Protein AF-A0A395XI18-F1 (afdb_monomer_lite)

pLDDT: mean 85.29, std 14.12, range [33.12, 97.62]

Organism: NCBI:txid39486

Sequence (253 aa):
MGRKKILDLQSHKFSLDISGENKRVLDSETNAFGLKYGPFINFMLSRFCRMSDDIKEVINIALINKCEELNKQLAVCGEGFEKQNIEQKKAECLDIFKIINNGKELDSNILSPIMRKIMIQDGYAILPKDWIILNEEDAIHCQYVGVVECRNFSKYGIPHFAFFLLEKYDAVYYDEICDLCCQKWEEFTEILKKQVDLIPDSERPGSYLNGEEYLQAPNIGIFPIKDSTEKESGQEFPYGAMVVRTNTDIEDN

Secondary structure (DSSP, 8-state):
--------TT---------HHHHHHHHHHHHHHT--HHHHHHHHIIIIIS--HHHHHHHHHHHHHHHHHHHHHHHHPPSSHHHHHHHHHHHHHHHHHHHHTTTPPPPHHHHSPPEEEEEETTEEEEEETTSEES-GGGGGG--EEEEEEEETHHHHTPPPEEEEESS---GGGHHHHHHHHHHH-TTHHHHHHH-----B-SSSTT-BTTHHHHHHS-EEEEEEPPBGGG--TT-PPGGG-EEEES-------

Radius of gyration: 27.24 Å; chains: 1; bounding box: 82×42×96 Å

Structure (mmCIF, N/CA/C/O backbone):
data_AF-A0A395XI18-F1
#
_entry.id   AF-A0A395XI18-F1
#
loop_
_atom_site.group_PDB
_atom_site.id
_atom_site.type_symbol
_atom_site.label_atom_id
_atom_site.label_alt_id
_atom_site.label_comp_id
_atom_site.label_asym_id
_atom_site.label_entity_id
_atom_site.label_seq_id
_atom_site.pdbx_PDB_ins_code
_atom_site.Cartn_x
_atom_site.Cartn_y
_atom_site.Cartn_z
_atom_site.occupancy
_atom_site.B_iso_or_equiv
_atom_site.auth_seq_id
_atom_site.auth_comp_id
_atom_site.auth_asym_id
_atom_site.auth_atom_id
_atom_site.pdbx_PDB_model_num
ATOM 1 N N . MET A 1 1 ? -20.173 21.566 56.304 1.00 35.38 1 MET A N 1
ATOM 2 C CA . MET A 1 1 ? -20.066 20.100 56.129 1.00 35.38 1 MET A CA 1
ATOM 3 C C . MET A 1 1 ? -20.614 19.734 54.761 1.00 35.38 1 MET A C 1
ATOM 5 O O . MET A 1 1 ? -21.816 19.833 54.549 1.00 35.38 1 MET A O 1
ATOM 9 N N . GLY A 1 2 ? -19.733 19.412 53.811 1.00 38.09 2 GLY A N 1
ATOM 10 C CA . GLY A 1 2 ? -20.139 19.024 52.461 1.00 38.09 2 GLY A CA 1
ATOM 11 C C . GLY A 1 2 ? -20.915 17.712 52.502 1.00 38.09 2 GLY A C 1
ATOM 12 O O . GLY A 1 2 ? -20.406 16.709 53.000 1.00 38.09 2 GLY A O 1
ATOM 13 N N . ARG A 1 3 ? -22.154 17.720 51.999 1.00 35.75 3 ARG A N 1
ATOM 14 C CA . ARG A 1 3 ? -22.898 16.488 51.725 1.00 35.75 3 ARG A CA 1
ATOM 15 C C . ARG A 1 3 ? -22.068 15.673 50.735 1.00 35.75 3 ARG A C 1
ATOM 17 O O . ARG A 1 3 ? -21.947 16.063 49.576 1.00 35.75 3 ARG A O 1
ATOM 24 N N . LYS A 1 4 ? -21.488 14.560 51.195 1.00 43.09 4 LYS A N 1
ATOM 25 C CA . LYS A 1 4 ? -20.939 13.527 50.314 1.00 43.09 4 LYS A CA 1
ATOM 26 C C . LYS A 1 4 ? -22.065 13.115 49.366 1.00 43.09 4 LYS A C 1
ATOM 28 O O . LYS A 1 4 ? -23.051 12.529 49.808 1.00 43.09 4 LYS A O 1
ATOM 33 N N . LYS A 1 5 ? -21.950 13.486 48.085 1.00 43.00 5 LYS A N 1
ATOM 34 C CA . LYS A 1 5 ? -22.800 12.935 47.029 1.00 43.00 5 LYS A CA 1
ATOM 35 C C . LYS A 1 5 ? -22.534 11.437 47.014 1.00 43.00 5 LYS A C 1
ATOM 37 O O . LYS A 1 5 ? -21.431 11.007 46.695 1.00 43.00 5 LYS A O 1
ATOM 42 N N . ILE A 1 6 ? -23.535 10.668 47.411 1.00 44.91 6 ILE A N 1
ATOM 43 C CA . ILE A 1 6 ? -23.581 9.243 47.126 1.00 44.91 6 ILE A CA 1
ATOM 44 C C . ILE A 1 6 ? -23.666 9.158 45.597 1.00 44.91 6 ILE A C 1
ATOM 46 O O . ILE A 1 6 ? -24.631 9.644 45.009 1.00 44.91 6 ILE A O 1
ATOM 50 N N . LEU A 1 7 ? -22.601 8.665 44.961 1.00 45.09 7 LEU A N 1
ATOM 51 C CA . LEU A 1 7 ? -22.613 8.289 43.550 1.00 45.09 7 LEU A CA 1
ATOM 52 C C . LEU A 1 7 ? -23.579 7.112 43.430 1.00 45.09 7 LEU A C 1
ATOM 54 O O . LEU A 1 7 ? -23.302 6.028 43.938 1.00 45.09 7 LEU A O 1
ATOM 58 N N . ASP A 1 8 ? -24.733 7.344 42.813 1.00 45.41 8 ASP A N 1
ATOM 59 C CA . ASP A 1 8 ? -25.543 6.255 42.289 1.00 45.41 8 ASP A CA 1
ATOM 60 C C . ASP A 1 8 ? -24.723 5.576 41.182 1.00 45.41 8 ASP A C 1
ATOM 62 O O . ASP A 1 8 ? -24.496 6.144 40.115 1.00 45.41 8 ASP A O 1
ATOM 66 N N . LEU A 1 9 ? -24.210 4.380 41.469 1.00 54.44 9 LEU A N 1
ATOM 67 C CA . LEU A 1 9 ? -23.341 3.624 40.564 1.00 54.44 9 LEU A CA 1
ATOM 68 C C . LEU A 1 9 ? -24.069 3.161 39.286 1.00 54.44 9 LEU A C 1
ATOM 70 O O . LEU A 1 9 ? -23.408 2.661 38.378 1.00 54.44 9 LEU A O 1
ATOM 74 N N . GLN A 1 10 ? -25.397 3.323 39.185 1.00 68.81 10 GLN A N 1
ATOM 75 C CA . GLN A 1 10 ? -26.187 2.849 38.041 1.00 68.81 10 GLN A CA 1
ATOM 76 C C . GLN A 1 10 ? -26.418 3.895 36.943 1.00 68.81 10 GLN A C 1
ATOM 78 O O . GLN A 1 10 ? -26.607 3.520 35.786 1.00 68.81 10 GLN A O 1
ATOM 83 N N . SER A 1 11 ? -26.387 5.198 37.245 1.00 70.19 11 SER A N 1
ATOM 84 C CA . SER A 1 11 ? -26.524 6.228 36.208 1.00 70.19 11 SER A CA 1
ATOM 85 C C . SER A 1 11 ? -25.884 7.555 36.609 1.00 70.19 11 SER A C 1
ATOM 87 O O . SER A 1 11 ? -26.125 8.091 37.688 1.00 70.19 11 SER A O 1
ATOM 89 N N . HIS A 1 12 ? -25.080 8.115 35.706 1.00 80.00 12 HIS A N 1
ATOM 90 C CA . HIS A 1 12 ? -24.407 9.394 35.910 1.00 80.00 12 HIS A CA 1
ATOM 91 C C . HIS A 1 12 ? -24.977 10.419 34.934 1.00 80.00 12 HIS A C 1
ATOM 93 O O . HIS A 1 12 ? -24.960 10.212 33.722 1.00 80.00 12 HIS A O 1
ATOM 99 N N . LYS A 1 13 ? -25.504 11.525 35.467 1.00 83.31 13 LYS A N 1
ATOM 100 C CA . LYS A 1 13 ? -26.009 12.645 34.668 1.00 83.31 13 LYS A CA 1
ATOM 101 C C . LYS A 1 13 ? -24.991 13.772 34.665 1.00 83.31 13 LYS A C 1
ATOM 103 O O . LYS A 1 13 ? -24.537 14.203 35.724 1.00 83.31 13 LYS A O 1
ATOM 108 N N . PHE A 1 14 ? -24.691 14.265 33.478 1.00 85.00 14 PHE A N 1
ATOM 109 C CA . PHE A 1 14 ? -23.842 15.422 33.251 1.00 85.00 14 PHE A CA 1
ATOM 110 C C . PHE A 1 14 ? -24.381 16.208 32.053 1.00 85.00 14 PHE A C 1
ATOM 112 O O . PHE A 1 14 ? -25.200 15.697 31.287 1.00 85.00 14 PHE A O 1
ATOM 119 N N . SER A 1 15 ? -23.952 17.461 31.928 1.00 89.00 15 SER A N 1
ATOM 120 C CA . SER A 1 15 ? -24.276 18.305 30.779 1.00 89.00 15 SER A CA 1
ATOM 121 C C . SER A 1 15 ? -23.210 18.124 29.706 1.00 89.00 15 SER A C 1
ATOM 123 O O . SER A 1 15 ? -22.023 18.123 30.022 1.00 89.00 15 SER A O 1
ATOM 125 N N . LEU A 1 16 ? -23.637 17.983 28.454 1.00 87.88 16 LEU A N 1
ATOM 126 C CA . LEU A 1 16 ? -22.762 17.893 27.291 1.00 87.88 16 LEU A CA 1
ATOM 127 C C . LEU A 1 16 ? -23.026 19.106 26.397 1.00 87.88 16 LEU A C 1
ATOM 129 O O . LEU A 1 16 ? -24.186 19.458 26.180 1.00 87.88 16 LEU A O 1
ATOM 133 N N . ASP A 1 17 ? -21.960 19.715 25.891 1.00 92.94 17 ASP A N 1
ATOM 134 C CA . ASP A 1 17 ? -22.054 20.682 24.803 1.00 92.94 17 ASP A CA 1
ATOM 135 C C . ASP A 1 17 ? -21.895 19.942 23.472 1.00 92.94 17 ASP A C 1
ATOM 137 O O . ASP A 1 17 ? -21.011 19.095 23.325 1.00 92.94 17 ASP A O 1
ATOM 141 N N . ILE A 1 18 ? -22.789 20.207 22.526 1.00 92.50 18 ILE A N 1
ATOM 142 C CA . ILE A 1 18 ? -22.809 19.538 21.227 1.00 92.50 18 ILE A CA 1
ATOM 143 C C . ILE A 1 18 ? -23.002 20.587 20.139 1.00 92.50 18 ILE A C 1
ATOM 145 O O . ILE A 1 18 ? -23.856 21.470 20.253 1.00 92.50 18 ILE A O 1
ATOM 149 N N . SER A 1 19 ? -22.220 20.484 19.065 1.00 95.62 19 SER A N 1
ATOM 150 C CA . SER A 1 19 ? -22.352 21.405 17.939 1.00 95.62 19 SER A CA 1
ATOM 151 C C . SER A 1 19 ? -23.743 21.298 17.305 1.00 95.62 19 SER A C 1
ATOM 153 O O . SER A 1 19 ? -24.405 20.258 17.364 1.00 95.62 19 SER A O 1
ATOM 155 N N 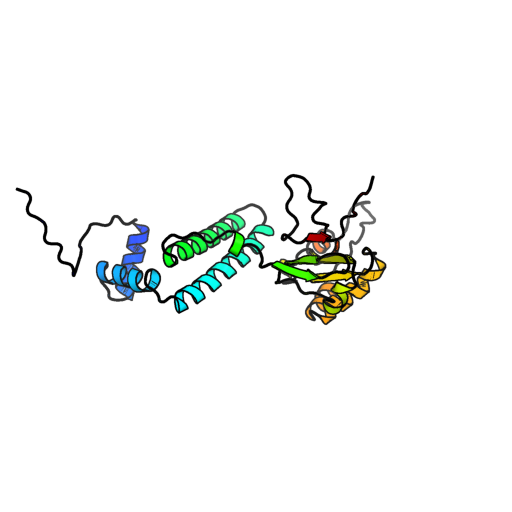. GLY A 1 20 ? -24.195 22.376 16.660 1.00 95.38 20 GLY A N 1
ATOM 156 C CA . GLY A 1 20 ? -25.503 22.397 16.000 1.00 95.38 20 GLY A CA 1
ATOM 157 C C . GLY A 1 20 ? -25.644 21.367 14.872 1.00 95.38 20 GLY A C 1
ATOM 158 O O . GLY A 1 20 ? -26.755 20.924 14.586 1.00 95.38 20 GLY A O 1
ATOM 159 N N . GLU A 1 21 ? -24.541 20.972 14.236 1.00 95.06 21 GLU A N 1
ATOM 160 C CA . GLU A 1 21 ? -24.510 19.914 13.219 1.00 95.06 21 GLU A CA 1
ATOM 161 C C . GLU A 1 21 ? -24.608 18.529 13.860 1.00 95.06 21 GLU A C 1
ATOM 163 O O . GLU A 1 21 ? -25.498 17.755 13.510 1.00 95.06 21 GLU A O 1
ATOM 168 N N . ASN A 1 22 ? -23.801 18.260 14.890 1.00 93.56 22 ASN A N 1
ATOM 169 C CA . ASN A 1 22 ? -23.848 16.990 15.615 1.00 93.56 22 ASN A CA 1
ATOM 170 C C . ASN A 1 22 ? -25.190 16.782 16.323 1.00 93.56 22 ASN A C 1
ATOM 172 O O . ASN A 1 22 ? -25.669 15.654 16.401 1.00 93.56 22 ASN A O 1
ATOM 176 N N . LYS A 1 23 ? -25.845 17.856 16.783 1.00 95.44 23 LYS A N 1
ATOM 177 C CA . LYS A 1 23 ? -27.214 17.780 17.307 1.00 95.44 23 LYS A CA 1
ATOM 178 C C . LYS A 1 23 ? -28.199 17.297 16.246 1.00 95.44 23 LYS A C 1
ATOM 180 O O . LYS A 1 23 ? -29.007 16.427 16.538 1.00 95.44 23 LYS A O 1
ATOM 185 N N . ARG A 1 24 ? -28.128 17.836 15.023 1.00 96.62 24 ARG A N 1
ATOM 186 C CA . ARG A 1 24 ? -29.019 17.429 13.924 1.00 96.62 24 ARG A CA 1
ATOM 187 C C . ARG A 1 24 ? -28.837 15.954 13.572 1.00 96.62 24 ARG A C 1
ATOM 189 O O . ARG A 1 24 ? -29.829 15.255 13.388 1.00 96.62 24 ARG A O 1
ATOM 196 N N . VAL A 1 25 ? -27.591 15.480 13.533 1.00 95.81 25 VAL A N 1
ATOM 197 C CA . VAL A 1 25 ? -27.289 14.054 13.338 1.00 95.81 25 VAL A CA 1
ATOM 198 C C . VAL A 1 25 ? -27.860 13.232 14.491 1.00 95.81 25 VAL A C 1
ATOM 200 O O . VAL A 1 25 ? -28.595 12.278 14.262 1.00 95.81 25 VAL A O 1
ATOM 203 N N . LEU A 1 26 ? -27.608 13.644 15.734 1.00 94.12 26 LEU A N 1
ATOM 204 C CA . LEU A 1 26 ? -28.107 12.952 16.917 1.00 94.12 26 LEU A CA 1
ATOM 205 C C . LEU A 1 26 ? -29.646 12.873 16.942 1.00 94.12 26 LEU A C 1
ATOM 207 O O . LEU A 1 26 ? -30.186 11.825 17.289 1.00 94.12 26 LEU A O 1
ATOM 211 N N . ASP A 1 27 ? -30.352 13.934 16.545 1.00 95.12 27 ASP A N 1
ATOM 212 C CA . ASP A 1 27 ? -31.816 13.961 16.412 1.00 95.12 27 ASP A CA 1
ATOM 213 C C . ASP A 1 27 ? -32.303 12.952 15.362 1.00 95.12 27 ASP A C 1
ATOM 215 O O . ASP A 1 27 ? -33.247 12.199 15.607 1.00 95.12 27 ASP A O 1
ATOM 219 N N . SER A 1 28 ? -31.649 12.904 14.201 1.00 97.00 28 SER A N 1
ATOM 220 C CA . SER A 1 28 ? -31.979 11.954 13.133 1.00 97.00 28 SER A CA 1
ATOM 221 C C . SER A 1 28 ? -31.793 10.506 13.591 1.00 97.00 28 SER A C 1
ATOM 223 O O . SER A 1 28 ? -32.713 9.692 13.490 1.00 97.00 28 SER A O 1
ATOM 225 N N . GLU A 1 29 ? -30.630 10.198 14.163 1.00 95.75 29 GLU A N 1
ATOM 226 C CA . GLU A 1 29 ? -30.283 8.847 14.604 1.00 95.75 29 GLU A CA 1
ATOM 227 C C . GLU A 1 29 ? -31.154 8.379 15.775 1.00 95.75 29 GLU A C 1
ATOM 229 O O . GLU A 1 29 ? -31.659 7.258 15.785 1.00 95.75 29 GLU A O 1
ATOM 234 N N . THR A 1 30 ? -31.414 9.246 16.756 1.00 94.94 30 THR A N 1
ATOM 235 C CA . THR A 1 30 ? -32.296 8.891 17.878 1.00 94.94 30 THR A CA 1
ATOM 236 C C . THR A 1 30 ? -33.713 8.559 17.433 1.00 94.94 30 THR A C 1
ATOM 238 O O . THR A 1 30 ? -34.297 7.595 17.937 1.00 94.94 30 THR A O 1
ATOM 241 N N . ASN A 1 31 ? -34.243 9.293 16.453 1.00 94.75 31 ASN A N 1
ATOM 242 C CA . ASN A 1 31 ? -35.535 8.986 15.850 1.00 94.75 31 ASN A CA 1
ATOM 243 C C . ASN A 1 31 ? -35.506 7.653 15.090 1.00 94.75 31 ASN A C 1
ATOM 245 O O . ASN A 1 31 ? -36.409 6.839 15.276 1.00 94.75 31 ASN A O 1
ATOM 249 N N . ALA A 1 32 ? -34.465 7.402 14.289 1.00 95.31 32 ALA A N 1
ATOM 250 C CA . ALA A 1 32 ? -34.323 6.166 13.518 1.00 95.31 32 ALA A CA 1
ATOM 251 C C . ALA A 1 32 ? -34.217 4.918 14.413 1.00 95.31 32 ALA A C 1
ATOM 253 O O . ALA A 1 32 ? -34.849 3.898 14.144 1.00 95.31 32 ALA A O 1
ATOM 254 N N . PHE A 1 33 ? -33.466 5.010 15.512 1.00 92.25 33 PHE A N 1
ATOM 255 C CA . PHE A 1 33 ? -33.283 3.915 16.468 1.00 92.25 33 PHE A CA 1
ATOM 256 C C . PHE A 1 33 ? -34.388 3.836 17.535 1.00 92.25 33 PHE A C 1
ATOM 258 O O . PHE A 1 33 ? -34.400 2.898 18.334 1.00 92.25 33 PHE A O 1
ATOM 265 N N . GLY A 1 34 ? -35.306 4.809 17.592 1.00 94.25 34 GLY A N 1
ATOM 266 C CA . GLY A 1 34 ? -36.350 4.882 18.622 1.00 94.25 34 GLY A CA 1
ATOM 267 C C . GLY A 1 34 ? -35.799 5.061 20.044 1.00 94.25 34 GLY A C 1
ATOM 268 O O . GLY A 1 34 ? -36.431 4.654 21.021 1.00 94.25 34 GLY A O 1
ATOM 269 N N . LEU A 1 35 ? -34.606 5.643 20.179 1.00 92.62 35 LEU A N 1
ATOM 270 C CA . LEU A 1 35 ? -33.900 5.817 21.448 1.00 92.62 35 LEU A CA 1
ATOM 271 C C . LEU A 1 35 ? -33.845 7.292 21.834 1.00 92.62 35 LEU A C 1
ATOM 273 O O . LEU A 1 35 ? -33.700 8.160 20.993 1.00 92.62 35 LEU A O 1
ATOM 277 N N . LYS A 1 36 ? -33.885 7.603 23.133 1.00 92.38 36 LYS A N 1
ATOM 278 C CA . LYS A 1 36 ? -33.554 8.960 23.609 1.00 92.38 36 LYS A CA 1
ATOM 279 C C . LYS A 1 36 ? -32.039 9.197 23.518 1.00 92.38 36 LYS A C 1
ATOM 281 O O . LYS A 1 36 ? -31.272 8.235 23.519 1.00 92.38 36 LYS A O 1
ATOM 286 N N . TYR A 1 37 ? -31.600 10.459 23.566 1.00 91.75 37 TYR A N 1
ATOM 287 C CA . TYR A 1 37 ? -30.179 10.836 23.452 1.00 91.75 37 TYR A CA 1
ATOM 288 C C . TYR A 1 37 ? -29.238 10.041 24.363 1.00 91.75 37 TYR A C 1
ATOM 290 O O . TYR A 1 37 ? -28.294 9.430 23.883 1.00 91.75 37 TYR A O 1
ATOM 298 N N . GLY A 1 38 ? -29.504 10.011 25.675 1.00 90.06 38 GLY A N 1
ATOM 299 C CA . GLY A 1 38 ? -28.654 9.295 26.634 1.00 90.06 38 GLY A CA 1
ATOM 300 C C . GLY A 1 38 ? -28.513 7.800 26.310 1.00 90.06 38 GLY A C 1
ATOM 301 O O . GLY A 1 38 ? -27.389 7.322 26.168 1.00 90.06 38 GLY A O 1
ATOM 302 N N . PRO A 1 39 ? -29.625 7.054 26.156 1.00 91.25 39 PRO A N 1
ATOM 303 C CA . PRO A 1 39 ? -29.592 5.666 25.698 1.00 91.25 39 PRO A CA 1
ATOM 304 C C . PRO A 1 39 ? -28.840 5.451 24.380 1.00 91.25 39 PRO A C 1
ATOM 306 O O . PRO A 1 39 ? -28.061 4.508 24.293 1.00 91.25 39 PRO A O 1
ATOM 309 N N . PHE A 1 40 ? -29.026 6.322 23.386 1.00 93.88 40 PHE A N 1
ATOM 310 C CA . PHE A 1 40 ? -28.331 6.208 22.102 1.00 93.88 40 PHE A CA 1
ATOM 311 C C . PHE A 1 40 ? -26.818 6.446 22.231 1.00 93.88 40 PHE A C 1
ATOM 313 O O . PHE A 1 40 ? -26.025 5.662 21.718 1.00 93.88 40 PHE A O 1
ATOM 320 N N . ILE A 1 41 ? -26.398 7.457 22.998 1.00 92.44 41 ILE A N 1
ATOM 321 C CA . ILE A 1 41 ? -24.976 7.706 23.288 1.00 92.44 41 ILE A CA 1
ATOM 322 C C . ILE A 1 41 ? -24.357 6.498 24.004 1.00 92.44 41 ILE A C 1
ATOM 324 O O . ILE A 1 41 ? -23.292 6.023 23.616 1.00 92.44 41 ILE A O 1
ATOM 328 N N . ASN A 1 42 ? -25.040 5.945 25.012 1.00 90.88 42 ASN A N 1
ATOM 329 C CA . ASN A 1 42 ? -24.577 4.737 25.700 1.00 90.88 42 ASN A CA 1
ATOM 330 C C . ASN A 1 42 ? -24.496 3.529 24.756 1.00 90.88 42 ASN A C 1
ATOM 332 O O . ASN A 1 42 ? -23.554 2.741 24.852 1.00 90.88 42 ASN A O 1
ATOM 336 N N . PHE A 1 43 ? -25.455 3.390 23.836 1.00 91.94 43 PHE A N 1
ATOM 337 C CA . PHE A 1 43 ? -25.432 2.357 22.806 1.00 91.94 43 PHE A CA 1
ATOM 338 C C . PHE A 1 43 ? -24.184 2.493 21.925 1.00 91.94 43 PHE A C 1
ATOM 340 O O . PHE A 1 43 ? -23.417 1.533 21.835 1.00 91.94 43 PHE A O 1
ATOM 347 N N . MET A 1 44 ? -23.908 3.683 21.384 1.00 92.75 44 MET A N 1
ATOM 348 C CA . MET A 1 44 ? -22.709 3.955 20.580 1.00 92.75 44 MET A CA 1
ATOM 349 C C . MET A 1 44 ? -21.418 3.619 21.335 1.00 92.75 44 MET A C 1
ATOM 351 O O . MET A 1 44 ? -20.586 2.866 20.830 1.00 92.75 44 MET A O 1
ATOM 355 N N . LEU A 1 45 ? -21.281 4.084 22.581 1.00 91.00 45 LEU A N 1
ATOM 356 C CA . LEU A 1 45 ? -20.115 3.784 23.422 1.00 91.00 45 LEU A CA 1
ATOM 357 C C . LEU A 1 45 ? -19.951 2.276 23.661 1.00 91.00 45 LEU A C 1
ATOM 359 O O . LEU A 1 45 ? -18.837 1.755 23.635 1.00 91.00 45 LEU A O 1
ATOM 363 N N . SER A 1 46 ? -21.054 1.552 23.868 1.00 88.88 46 SER A N 1
ATOM 364 C CA . SER A 1 46 ? -21.015 0.101 24.081 1.00 88.88 46 SER A CA 1
ATOM 365 C C . SER A 1 46 ? -20.635 -0.689 22.826 1.00 88.88 46 SER A C 1
ATOM 367 O O . SER A 1 46 ? -20.046 -1.759 22.947 1.00 88.88 46 SER A O 1
ATOM 369 N N . ARG A 1 47 ? -20.958 -0.175 21.632 1.00 90.94 47 ARG A N 1
ATOM 370 C CA . ARG A 1 47 ? -20.703 -0.857 20.357 1.00 90.94 47 ARG A CA 1
ATOM 371 C C . ARG A 1 47 ? -19.365 -0.501 19.736 1.00 90.94 47 ARG A C 1
ATOM 373 O O . ARG A 1 47 ? -18.748 -1.391 19.177 1.00 90.94 47 ARG A O 1
ATOM 380 N N . PHE A 1 48 ? -18.905 0.741 19.861 1.00 89.12 48 PHE A N 1
ATOM 381 C CA . PHE A 1 48 ? -17.651 1.184 19.247 1.00 89.12 48 PHE A CA 1
ATOM 382 C C . PHE A 1 48 ? -16.485 1.221 20.237 1.00 89.12 48 PHE A C 1
ATOM 384 O O . PHE A 1 48 ? -15.413 0.710 19.944 1.00 89.12 48 PHE A O 1
ATOM 391 N N . CYS A 1 49 ? -16.680 1.747 21.447 1.00 87.88 49 CYS A N 1
ATOM 392 C CA . CYS A 1 49 ? -15.582 1.850 22.417 1.00 87.88 49 CYS A CA 1
ATOM 393 C C . CYS A 1 49 ? -15.385 0.567 23.241 1.00 87.88 49 CYS A C 1
ATOM 395 O O . CYS A 1 49 ? -14.337 0.376 23.851 1.00 87.88 49 CYS A O 1
ATOM 397 N N . ARG A 1 50 ? -16.396 -0.311 23.298 1.00 86.94 50 ARG A N 1
ATOM 398 C CA . ARG A 1 50 ? -16.374 -1.570 24.071 1.00 86.94 50 ARG A CA 1
ATOM 399 C C . ARG A 1 50 ? -16.634 -2.813 23.213 1.00 86.94 50 ARG A C 1
ATOM 401 O O . ARG A 1 50 ? -17.114 -3.819 23.733 1.00 86.94 50 ARG A O 1
ATOM 408 N N . MET A 1 51 ? -16.341 -2.739 21.914 1.00 91.25 51 MET A N 1
ATOM 409 C CA . MET A 1 51 ? -16.399 -3.907 21.029 1.00 91.25 51 MET A CA 1
ATOM 410 C C . MET A 1 51 ? -15.437 -5.014 21.478 1.00 91.25 51 MET A C 1
ATOM 412 O O . MET A 1 51 ? -14.436 -4.740 22.145 1.00 91.25 51 MET A O 1
ATOM 416 N N . SER A 1 52 ? -15.740 -6.258 21.094 1.00 90.62 52 SER A N 1
ATOM 417 C CA . SER A 1 52 ? -14.825 -7.384 21.285 1.00 90.62 52 SER A CA 1
ATOM 418 C C . SER A 1 52 ? -13.569 -7.218 20.433 1.00 90.62 52 SER A C 1
ATOM 420 O O . SER A 1 52 ? -13.603 -6.577 19.380 1.00 90.62 52 SER A O 1
ATOM 422 N N . ASP A 1 53 ? -12.467 -7.817 20.881 1.00 85.62 53 ASP A N 1
ATOM 423 C CA . ASP A 1 53 ? -11.184 -7.699 20.188 1.00 85.62 53 ASP A CA 1
ATOM 424 C C . ASP A 1 53 ? -11.220 -8.323 18.785 1.00 85.62 53 ASP A C 1
ATOM 426 O O . ASP A 1 53 ? -10.670 -7.732 17.865 1.00 85.62 53 ASP A O 1
ATOM 430 N N . ASP A 1 54 ? -11.976 -9.406 18.572 1.00 80.88 54 ASP A N 1
ATOM 431 C CA . ASP A 1 54 ? -12.135 -10.012 17.239 1.00 80.88 54 ASP A CA 1
ATOM 432 C C . ASP A 1 54 ? -12.771 -9.047 16.223 1.00 80.88 54 ASP A C 1
ATOM 434 O O . ASP A 1 54 ? -12.329 -8.942 15.082 1.00 80.88 54 ASP A O 1
ATOM 438 N N . ILE A 1 55 ? -13.810 -8.308 16.633 1.00 86.44 55 ILE A N 1
ATOM 439 C CA . ILE A 1 55 ? -14.469 -7.320 15.762 1.00 86.44 55 ILE A CA 1
ATOM 440 C C . ILE A 1 55 ? -13.553 -6.113 15.557 1.00 86.44 55 ILE A C 1
ATOM 442 O O . ILE A 1 55 ? -13.467 -5.581 14.449 1.00 86.44 55 ILE A O 1
ATOM 446 N N . LYS A 1 56 ? -12.855 -5.692 16.618 1.00 89.50 56 LYS A N 1
ATOM 447 C CA . LYS A 1 56 ? -11.884 -4.598 16.561 1.00 89.50 56 LYS A CA 1
ATOM 448 C C . LYS A 1 56 ? -10.777 -4.893 15.560 1.00 89.50 56 LYS A C 1
ATOM 450 O O . LYS A 1 56 ? -10.445 -4.015 14.775 1.00 89.50 56 LYS A O 1
ATOM 455 N N . GLU A 1 57 ? -10.266 -6.119 15.545 1.00 81.44 57 GLU A N 1
ATOM 456 C CA . GLU A 1 57 ? -9.219 -6.544 14.619 1.00 81.44 57 GLU A CA 1
ATOM 457 C C . GLU A 1 57 ? -9.687 -6.478 13.161 1.00 81.44 57 GLU A C 1
ATOM 459 O O . GLU A 1 57 ? -9.004 -5.904 12.317 1.00 81.44 57 GLU A O 1
ATOM 464 N N . VAL A 1 58 ? -10.901 -6.959 12.868 1.00 86.19 58 VAL A N 1
ATOM 465 C CA . VAL A 1 58 ? -11.489 -6.864 11.519 1.00 86.19 58 VAL A CA 1
ATOM 466 C C . VAL A 1 58 ? -11.592 -5.408 11.055 1.00 86.19 58 VAL A C 1
ATOM 468 O O . VAL A 1 58 ? -11.239 -5.090 9.917 1.00 86.19 58 VAL A O 1
ATOM 471 N N . ILE A 1 59 ? -12.054 -4.512 11.931 1.00 90.88 59 ILE A N 1
ATOM 472 C CA . ILE A 1 59 ? -12.172 -3.085 11.609 1.00 90.88 59 ILE A CA 1
ATOM 473 C C . ILE A 1 59 ? -10.784 -2.449 11.460 1.00 90.88 59 ILE A C 1
ATOM 475 O O . ILE A 1 59 ? -10.577 -1.679 10.526 1.00 90.88 59 ILE A O 1
ATOM 479 N N . ASN A 1 60 ? -9.824 -2.790 12.324 1.00 88.31 60 ASN A N 1
ATOM 480 C CA . ASN A 1 60 ? -8.446 -2.305 12.238 1.00 88.31 60 ASN A CA 1
ATOM 481 C C . ASN A 1 60 ? -7.813 -2.665 10.892 1.00 88.31 60 ASN A C 1
ATOM 483 O O . ASN A 1 60 ? -7.291 -1.776 10.226 1.00 88.31 60 ASN A O 1
ATOM 487 N N . ILE A 1 61 ? -7.920 -3.924 10.457 1.00 81.94 61 ILE A N 1
ATOM 488 C CA . ILE A 1 61 ? -7.412 -4.373 9.152 1.00 81.94 61 ILE A CA 1
ATOM 489 C C . ILE A 1 61 ? -8.048 -3.560 8.019 1.00 81.94 61 ILE A C 1
ATOM 491 O O . ILE A 1 61 ? -7.346 -3.067 7.139 1.00 81.94 61 ILE A O 1
ATOM 495 N N . ALA A 1 62 ? -9.370 -3.366 8.052 1.00 87.06 62 ALA A N 1
ATOM 496 C CA . ALA A 1 62 ? -10.066 -2.585 7.031 1.00 87.06 62 ALA A CA 1
ATOM 497 C C . ALA A 1 62 ? -9.607 -1.115 6.997 1.00 87.06 62 ALA A C 1
ATOM 499 O O . ALA A 1 62 ? -9.396 -0.563 5.917 1.00 87.06 62 ALA A O 1
ATOM 500 N N . LEU A 1 63 ? -9.425 -0.487 8.164 1.00 92.38 63 LEU A N 1
ATOM 501 C CA . LEU A 1 63 ? -8.946 0.894 8.278 1.00 92.38 63 LEU A CA 1
ATOM 502 C C . LEU A 1 63 ? -7.495 1.039 7.811 1.00 92.38 63 LEU A C 1
ATOM 504 O O . LEU A 1 63 ? -7.188 1.990 7.096 1.00 92.38 63 LEU A O 1
ATOM 508 N N . ILE A 1 64 ? -6.618 0.097 8.173 1.00 86.31 64 ILE A N 1
ATOM 509 C CA . ILE A 1 64 ? -5.213 0.077 7.741 1.00 86.31 64 ILE A CA 1
ATOM 510 C C . ILE A 1 64 ? -5.143 -0.034 6.218 1.00 86.31 64 ILE A C 1
ATOM 512 O O . ILE A 1 64 ? -4.575 0.849 5.577 1.00 86.31 64 ILE A O 1
ATOM 516 N N . ASN A 1 65 ? -5.818 -1.027 5.632 1.00 82.12 65 ASN A N 1
ATOM 517 C CA . ASN A 1 65 ? -5.860 -1.212 4.180 1.00 82.12 65 ASN A CA 1
ATOM 518 C C . ASN A 1 65 ? -6.414 0.030 3.467 1.00 82.12 65 ASN A C 1
ATOM 520 O O . ASN A 1 65 ? -5.911 0.430 2.416 1.00 82.12 65 ASN A O 1
ATOM 524 N N . LYS A 1 66 ? -7.437 0.682 4.042 1.00 91.31 66 LYS A N 1
ATOM 525 C CA . LYS A 1 66 ? -7.989 1.906 3.456 1.00 91.31 66 LYS A CA 1
ATOM 526 C C . LYS A 1 66 ? -6.999 3.067 3.517 1.00 91.31 66 LYS A C 1
ATOM 528 O O . LYS A 1 66 ? -6.876 3.812 2.548 1.00 91.31 66 LYS A O 1
ATOM 533 N N . CYS A 1 67 ? -6.280 3.221 4.625 1.00 89.56 67 CYS A N 1
ATOM 534 C CA . CYS A 1 67 ? -5.219 4.216 4.751 1.00 89.56 67 CYS A CA 1
ATOM 535 C C . CYS A 1 67 ? -4.070 3.963 3.763 1.00 89.56 67 CYS A C 1
ATOM 537 O O . CYS A 1 67 ? -3.565 4.922 3.181 1.00 89.56 67 CYS A O 1
ATOM 539 N N . GLU A 1 68 ? -3.681 2.706 3.531 1.00 83.19 68 GLU A N 1
ATOM 540 C CA . GLU A 1 68 ? -2.688 2.340 2.511 1.00 83.19 68 GLU A CA 1
ATOM 541 C C . GLU A 1 68 ? -3.160 2.700 1.096 1.00 83.19 68 GLU A C 1
ATOM 543 O O . GLU A 1 68 ? -2.418 3.318 0.332 1.00 83.19 68 GLU A O 1
ATOM 548 N N . GLU A 1 69 ? -4.411 2.387 0.752 1.00 83.75 69 GLU A N 1
ATOM 549 C CA . GLU A 1 69 ? -5.019 2.764 -0.531 1.00 83.75 69 GLU A CA 1
ATOM 550 C C . GLU A 1 69 ? -5.007 4.289 -0.730 1.00 83.75 69 GLU A C 1
ATOM 552 O O . GLU A 1 69 ? -4.610 4.786 -1.786 1.00 83.75 69 GLU A O 1
ATOM 557 N N . LEU A 1 70 ? -5.394 5.047 0.300 1.00 86.88 70 LEU A N 1
ATOM 558 C CA . LEU A 1 70 ? -5.387 6.511 0.265 1.00 86.88 70 LEU A CA 1
ATOM 559 C C . LEU A 1 70 ? -3.959 7.071 0.169 1.00 86.88 70 LEU A C 1
ATOM 561 O O . LEU A 1 70 ? -3.749 8.056 -0.533 1.00 86.88 70 LEU A O 1
ATOM 565 N N . ASN A 1 71 ? -2.962 6.437 0.797 1.00 83.44 71 ASN A N 1
ATOM 566 C CA . ASN A 1 71 ? -1.551 6.806 0.628 1.00 83.44 71 ASN A CA 1
ATOM 567 C C . ASN A 1 71 ? -1.086 6.613 -0.818 1.00 83.44 71 ASN A C 1
ATOM 569 O O . ASN A 1 71 ? -0.453 7.510 -1.375 1.00 83.44 71 ASN A O 1
ATOM 573 N N . LYS A 1 72 ? -1.441 5.481 -1.441 1.00 80.12 72 LYS A N 1
ATOM 574 C CA . LYS A 1 72 ? -1.148 5.219 -2.858 1.00 80.12 72 LYS A CA 1
ATOM 575 C C . LYS A 1 72 ? -1.787 6.284 -3.755 1.00 80.12 72 LYS A C 1
ATOM 577 O O . LYS A 1 72 ? -1.131 6.780 -4.665 1.00 80.12 72 LYS A O 1
ATOM 582 N N . GLN A 1 73 ? -3.023 6.700 -3.461 1.00 78.00 73 GLN A N 1
ATOM 583 C CA . GLN A 1 73 ? -3.694 7.793 -4.181 1.00 78.00 73 GLN A CA 1
ATOM 584 C C . GLN A 1 73 ? -3.009 9.149 -3.962 1.00 78.00 73 GLN A C 1
ATOM 586 O O . GLN A 1 73 ? -2.803 9.880 -4.925 1.00 78.00 73 GLN A O 1
ATOM 591 N N . LEU A 1 74 ? -2.603 9.479 -2.731 1.00 79.12 74 LEU A N 1
ATOM 592 C CA . LEU A 1 74 ? -1.891 10.730 -2.428 1.00 79.12 74 LEU A CA 1
ATOM 593 C C . LEU A 1 74 ? -0.530 10.820 -3.118 1.00 79.12 74 LEU A C 1
ATOM 595 O O . LEU A 1 74 ? -0.132 11.915 -3.500 1.00 79.12 74 LEU A O 1
ATOM 599 N N . ALA A 1 75 ? 0.166 9.695 -3.288 1.00 74.75 75 ALA A N 1
ATOM 600 C CA . ALA A 1 75 ? 1.460 9.656 -3.965 1.00 74.75 75 ALA A CA 1
ATOM 601 C C . ALA A 1 75 ? 1.364 10.018 -5.457 1.00 74.75 75 ALA A C 1
ATOM 603 O O . ALA A 1 75 ? 2.321 10.542 -6.021 1.00 74.75 75 ALA A O 1
ATOM 604 N N . VAL A 1 76 ? 0.215 9.752 -6.090 1.00 72.94 76 VAL A N 1
ATOM 605 C CA . VAL A 1 76 ? -0.013 10.004 -7.525 1.00 72.94 76 VAL A CA 1
ATOM 606 C C . VAL A 1 76 ? -0.906 11.216 -7.801 1.00 72.94 76 VAL A C 1
ATOM 608 O O . VAL A 1 76 ? -0.988 11.671 -8.940 1.00 72.94 76 VAL A O 1
ATOM 611 N N . CYS A 1 77 ? -1.590 11.741 -6.784 1.00 64.31 77 CYS A N 1
ATOM 612 C CA . CYS A 1 77 ? -2.476 12.890 -6.914 1.00 64.31 77 CYS A CA 1
ATOM 613 C C . CYS A 1 77 ? -1.666 14.190 -7.026 1.00 64.31 77 CYS A C 1
ATOM 615 O O . CYS A 1 77 ? -0.813 14.481 -6.186 1.00 64.31 77 CYS A O 1
ATOM 617 N N . GLY A 1 78 ? -1.977 15.009 -8.035 1.00 59.44 78 GLY A N 1
ATOM 618 C CA . GLY A 1 78 ? -1.472 16.380 -8.130 1.00 59.44 78 GLY A CA 1
ATOM 619 C C . GLY A 1 78 ? -1.997 17.277 -7.000 1.00 59.44 78 GLY A C 1
ATOM 620 O O . GLY A 1 78 ? -2.875 16.893 -6.223 1.00 59.44 78 GLY A O 1
ATOM 621 N N . GLU A 1 79 ? -1.469 18.496 -6.889 1.00 60.91 79 GLU A N 1
ATOM 622 C CA . GLU A 1 79 ? -1.973 19.470 -5.913 1.00 60.91 79 GLU A CA 1
ATOM 623 C C . GLU A 1 79 ? -3.402 19.931 -6.250 1.00 60.91 79 GLU A C 1
ATOM 625 O O . GLU A 1 79 ? -3.756 20.090 -7.417 1.00 60.91 79 GLU A O 1
ATOM 630 N N . GLY A 1 80 ? -4.231 20.176 -5.226 1.00 70.44 80 GLY A N 1
ATOM 631 C CA . GLY A 1 80 ? -5.576 20.738 -5.397 1.00 70.44 80 GLY A CA 1
ATOM 632 C C . GLY A 1 80 ? -6.649 20.120 -4.497 1.00 70.44 80 GLY A C 1
ATOM 633 O O . GLY A 1 80 ? -6.357 19.457 -3.501 1.00 70.44 80 GLY A O 1
ATOM 634 N N . PHE A 1 81 ? -7.917 20.349 -4.857 1.00 65.00 81 PHE A N 1
ATOM 635 C CA . PHE A 1 81 ? -9.098 19.904 -4.100 1.00 65.00 81 PHE A CA 1
ATOM 636 C C . PHE A 1 81 ? -9.197 18.378 -3.946 1.00 65.00 81 PHE A C 1
ATOM 638 O O . PHE A 1 81 ? -9.696 17.891 -2.933 1.00 65.00 81 PHE A O 1
ATOM 645 N N . GLU A 1 82 ? -8.709 17.612 -4.923 1.00 69.88 82 GLU A N 1
ATOM 646 C CA . GLU A 1 82 ? -8.711 16.146 -4.859 1.00 69.88 82 GLU A CA 1
ATOM 647 C C . GLU A 1 82 ? -7.793 15.634 -3.749 1.00 69.88 82 GLU A C 1
ATOM 649 O O . GLU A 1 82 ? -8.214 14.808 -2.938 1.00 69.88 82 GLU A O 1
ATOM 654 N N . LYS A 1 83 ? -6.589 16.207 -3.633 1.00 73.50 83 LYS A N 1
ATOM 655 C CA . LYS A 1 83 ? -5.651 15.903 -2.550 1.00 73.50 83 LYS A CA 1
ATOM 656 C C . LYS A 1 83 ? -6.267 16.190 -1.182 1.00 73.50 83 LYS A C 1
ATOM 658 O O . LYS A 1 83 ? -6.231 15.323 -0.316 1.00 73.50 83 LYS A O 1
ATOM 663 N N . GLN A 1 84 ? -6.912 17.348 -1.015 1.00 75.50 84 GLN A N 1
ATOM 664 C CA . GLN A 1 84 ? -7.589 17.709 0.240 1.00 75.50 84 GLN A CA 1
ATOM 665 C C . GLN A 1 84 ? -8.693 16.714 0.618 1.00 75.50 84 GLN A C 1
ATOM 667 O O . GLN A 1 84 ? -8.816 16.335 1.779 1.00 75.50 84 GLN A O 1
ATOM 672 N N . ASN A 1 85 ? -9.477 16.247 -0.357 1.00 79.25 85 ASN A N 1
ATOM 673 C CA . ASN A 1 85 ? -10.519 15.249 -0.119 1.00 79.25 85 ASN A CA 1
ATOM 674 C C . ASN A 1 85 ? -9.931 13.889 0.302 1.00 79.25 85 ASN A C 1
ATOM 676 O O . ASN A 1 85 ? -10.464 13.223 1.190 1.00 79.25 85 ASN A O 1
ATOM 680 N N . ILE A 1 86 ? -8.825 13.465 -0.317 1.00 80.12 86 ILE A N 1
ATOM 681 C CA . ILE A 1 86 ? -8.140 12.212 0.038 1.00 80.12 86 ILE A CA 1
ATOM 682 C C . ILE A 1 86 ? -7.510 12.325 1.436 1.00 80.12 86 ILE A C 1
ATOM 684 O O . ILE A 1 86 ? -7.656 11.411 2.249 1.00 80.12 86 ILE A O 1
ATOM 688 N N . GLU A 1 87 ? -6.881 13.460 1.753 1.00 85.69 87 GLU A N 1
ATOM 689 C CA . GLU A 1 87 ? -6.343 13.759 3.087 1.00 85.69 87 GLU A CA 1
ATOM 690 C C . GLU A 1 87 ? -7.443 13.766 4.154 1.00 85.69 87 GLU A C 1
ATOM 692 O O . GLU A 1 87 ? -7.259 13.171 5.216 1.00 85.69 87 GLU A O 1
ATOM 697 N N . GLN A 1 88 ? -8.607 14.354 3.861 1.00 90.00 88 GLN A N 1
ATOM 698 C CA . GLN A 1 88 ? -9.752 14.357 4.770 1.00 90.00 88 GLN A CA 1
ATOM 699 C C . GLN A 1 88 ? -10.257 12.935 5.047 1.00 90.00 88 GLN A C 1
ATOM 701 O O . GLN A 1 88 ? -10.400 12.550 6.206 1.00 90.00 88 GLN A O 1
ATOM 706 N N . LYS A 1 89 ? -10.454 12.116 4.008 1.00 91.69 89 LYS A N 1
ATOM 707 C CA . LYS A 1 89 ? -10.862 10.708 4.173 1.00 91.69 89 LYS A CA 1
ATOM 708 C C . LYS A 1 89 ? -9.843 9.902 4.975 1.00 91.69 89 LYS A C 1
ATOM 710 O O . LYS A 1 89 ? -10.214 9.034 5.765 1.00 91.69 89 LYS A O 1
ATOM 715 N N . LYS A 1 90 ? -8.551 10.181 4.781 1.00 91.25 90 LYS A N 1
ATOM 716 C CA . LYS A 1 90 ? -7.479 9.549 5.554 1.00 91.25 90 LYS A CA 1
ATOM 717 C C . LYS A 1 90 ? -7.545 9.974 7.020 1.00 91.25 90 LYS A C 1
ATOM 719 O O . LYS A 1 90 ? -7.451 9.114 7.891 1.00 91.25 90 LYS A O 1
ATOM 724 N N . ALA A 1 91 ? -7.752 11.262 7.296 1.00 92.81 91 ALA A N 1
ATOM 725 C CA . ALA A 1 91 ? -7.935 11.767 8.655 1.00 92.81 91 ALA A CA 1
ATOM 726 C C . ALA A 1 91 ? -9.134 11.099 9.348 1.00 92.81 91 ALA A C 1
ATOM 728 O O . ALA A 1 91 ? -8.991 10.619 10.468 1.00 92.81 91 ALA A O 1
ATOM 729 N N . GLU A 1 92 ? -10.263 10.946 8.650 1.00 94.44 92 GLU A N 1
ATOM 730 C CA . GLU A 1 92 ? -11.439 10.231 9.167 1.00 94.44 92 GLU A CA 1
ATOM 731 C C . GLU A 1 92 ? -11.119 8.770 9.534 1.00 94.44 92 GLU A C 1
ATOM 733 O O . GLU A 1 92 ? -11.507 8.298 10.604 1.00 94.44 92 GLU A O 1
ATOM 738 N N . CYS A 1 93 ? -10.363 8.051 8.694 1.00 93.62 93 CYS A N 1
ATOM 739 C CA . CYS A 1 93 ? -9.943 6.677 8.996 1.00 93.62 93 CYS A CA 1
ATOM 740 C C . CYS A 1 93 ? -9.062 6.610 10.255 1.00 93.62 93 CYS A C 1
ATOM 742 O O . CYS A 1 93 ? -9.249 5.732 11.103 1.00 93.62 93 CYS A O 1
ATOM 744 N N . LEU A 1 94 ? -8.120 7.548 10.392 1.00 93.19 94 LEU A N 1
ATOM 745 C CA . LEU A 1 94 ? -7.226 7.635 11.548 1.00 93.19 94 LEU A CA 1
ATOM 746 C C . LEU A 1 94 ? -7.983 7.999 12.833 1.00 93.19 94 LEU A C 1
ATOM 748 O O . LEU A 1 94 ? -7.707 7.417 13.884 1.00 93.19 94 LEU A O 1
ATOM 752 N N . ASP A 1 95 ? -8.974 8.887 12.755 1.00 94.62 95 ASP A N 1
ATOM 753 C CA . ASP A 1 95 ? -9.823 9.252 13.892 1.00 94.62 95 ASP A CA 1
ATOM 754 C C . ASP A 1 95 ? -10.665 8.064 14.369 1.00 94.62 95 ASP A C 1
ATOM 756 O O . ASP A 1 95 ? -10.730 7.789 15.572 1.00 94.62 95 ASP A O 1
ATOM 760 N N . ILE A 1 96 ? -11.255 7.295 13.446 1.00 94.12 96 ILE A N 1
ATOM 761 C CA . ILE A 1 96 ? -11.994 6.072 13.795 1.00 94.12 96 ILE A CA 1
ATOM 762 C C . ILE A 1 96 ? -11.053 5.054 14.445 1.00 94.12 96 ILE A C 1
ATOM 764 O O . ILE A 1 96 ? -11.390 4.506 15.499 1.00 94.12 96 ILE A O 1
ATOM 768 N N . PHE A 1 97 ? -9.863 4.838 13.872 1.00 93.50 97 PHE A N 1
ATOM 769 C CA . PHE A 1 97 ? -8.854 3.945 14.449 1.00 93.50 97 PHE A CA 1
ATOM 770 C C . PHE A 1 97 ? -8.514 4.362 15.884 1.00 93.50 97 PHE A C 1
ATOM 772 O O . PHE A 1 97 ? -8.507 3.533 16.798 1.00 93.50 97 PHE A O 1
ATOM 779 N N . LYS A 1 98 ? -8.303 5.661 16.105 1.00 93.62 98 LYS A N 1
ATOM 780 C CA . LYS A 1 98 ? -8.003 6.224 17.420 1.00 93.62 98 LYS A CA 1
ATOM 781 C C . LYS A 1 98 ? -9.145 5.999 18.410 1.00 93.62 98 LYS A C 1
ATOM 783 O O . LYS A 1 98 ? -8.891 5.606 19.550 1.00 93.62 98 LYS A O 1
ATOM 788 N N . ILE A 1 99 ? -10.399 6.182 17.992 1.00 93.00 99 ILE A N 1
ATOM 789 C CA . ILE A 1 99 ? -11.584 5.958 18.837 1.00 93.00 99 ILE A CA 1
ATOM 790 C C . ILE A 1 99 ? -11.674 4.498 19.298 1.00 93.00 99 ILE A C 1
ATOM 792 O O . ILE A 1 99 ? -11.862 4.243 20.490 1.00 93.00 99 ILE A O 1
ATOM 796 N N . ILE A 1 100 ? -11.525 3.535 18.384 1.00 93.19 100 ILE A N 1
ATOM 797 C CA . ILE A 1 100 ? -11.715 2.109 18.705 1.00 93.19 100 ILE A CA 1
ATOM 798 C C . ILE A 1 100 ? -10.503 1.489 19.421 1.00 93.19 100 ILE A C 1
ATOM 800 O O . ILE A 1 100 ? -10.645 0.474 20.106 1.00 93.19 100 ILE A O 1
ATOM 804 N N . ASN A 1 101 ? -9.327 2.124 19.331 1.00 91.00 101 ASN A N 1
ATOM 805 C CA . ASN A 1 101 ? -8.086 1.694 19.986 1.00 91.00 101 ASN A CA 1
ATOM 806 C C . ASN A 1 101 ? -7.724 2.531 21.227 1.00 91.00 101 ASN A C 1
ATOM 808 O O . ASN A 1 101 ? -6.552 2.640 21.591 1.00 91.00 101 ASN A O 1
ATOM 812 N N . ASN A 1 102 ? -8.721 3.088 21.924 1.00 89.38 102 ASN A N 1
ATOM 813 C CA . ASN A 1 102 ? -8.544 3.808 23.195 1.00 89.38 102 ASN A CA 1
ATOM 814 C C . ASN A 1 102 ? -7.565 4.993 23.107 1.00 89.38 102 ASN A C 1
ATOM 816 O O . ASN A 1 102 ? -6.745 5.207 24.000 1.00 89.38 102 ASN A O 1
ATOM 820 N N . GLY A 1 103 ? -7.633 5.755 22.020 1.00 88.94 103 GLY A N 1
ATOM 821 C CA . GLY A 1 103 ? -6.797 6.932 21.806 1.00 88.94 103 GLY A CA 1
ATOM 822 C C . GLY A 1 103 ? -5.407 6.634 21.245 1.00 88.94 103 GLY A C 1
ATOM 823 O O . GLY A 1 103 ? -4.652 7.582 21.031 1.00 88.94 103 GLY A O 1
ATOM 824 N N . LYS A 1 104 ? -5.061 5.364 20.996 1.00 88.81 104 LYS A N 1
ATOM 825 C CA . LYS A 1 104 ? -3.795 5.002 20.350 1.00 88.81 104 LYS A CA 1
ATOM 826 C C . LYS A 1 104 ? -3.817 5.405 18.884 1.00 88.81 104 LYS A C 1
ATOM 828 O O . LYS A 1 104 ? -4.777 5.130 18.170 1.00 88.81 104 LYS A O 1
ATOM 833 N N . GLU A 1 105 ? -2.738 6.036 18.456 1.00 88.88 105 GLU A N 1
ATOM 834 C CA . GLU A 1 105 ? -2.538 6.390 17.058 1.00 88.88 105 GLU A CA 1
ATOM 835 C C . GLU A 1 105 ? -2.011 5.181 16.291 1.00 88.88 105 GLU A C 1
ATOM 837 O O . GLU A 1 105 ? -1.356 4.302 16.861 1.00 88.88 105 GLU A O 1
ATOM 842 N N . LEU A 1 106 ? -2.353 5.116 15.007 1.00 82.25 106 LEU A N 1
ATOM 843 C CA . LEU A 1 106 ? -1.831 4.091 14.121 1.00 82.25 106 LEU A CA 1
ATOM 844 C C . LEU A 1 106 ? -0.338 4.355 13.911 1.00 82.25 106 LEU A C 1
ATOM 846 O O . LEU A 1 106 ? 0.039 5.443 13.479 1.00 82.25 106 LEU A O 1
ATOM 850 N N . ASP A 1 107 ? 0.500 3.373 14.241 1.00 75.62 107 ASP A N 1
ATOM 851 C CA . ASP A 1 107 ? 1.943 3.481 14.038 1.00 75.62 107 ASP A CA 1
ATOM 852 C C . ASP A 1 107 ? 2.228 3.651 12.538 1.00 75.62 107 ASP A C 1
ATOM 854 O O . ASP A 1 107 ? 1.742 2.877 11.708 1.00 75.62 107 ASP A O 1
ATOM 858 N N . SER A 1 108 ? 3.033 4.653 12.184 1.00 61.50 108 SER A N 1
ATOM 859 C CA . SER A 1 108 ? 3.494 4.868 10.812 1.00 61.50 108 SER A CA 1
ATOM 860 C C . SER A 1 108 ? 4.186 3.634 10.231 1.00 61.50 108 SER A C 1
ATOM 862 O O . SER A 1 108 ? 4.110 3.417 9.027 1.00 61.50 108 SER A O 1
ATOM 864 N N . ASN A 1 109 ? 4.789 2.791 11.077 1.00 56.03 109 ASN A N 1
ATOM 865 C CA . ASN A 1 109 ? 5.421 1.532 10.673 1.00 56.03 109 ASN A CA 1
ATOM 866 C C . ASN A 1 109 ? 4.414 0.439 10.268 1.00 56.03 109 ASN A C 1
ATOM 868 O O . ASN A 1 109 ? 4.780 -0.525 9.604 1.00 56.03 109 ASN A O 1
ATOM 872 N N . ILE A 1 110 ? 3.144 0.553 10.669 1.00 55.59 110 ILE A N 1
ATOM 873 C CA . ILE A 1 110 ? 2.071 -0.352 10.219 1.00 55.59 110 ILE A CA 1
ATOM 874 C C . ILE A 1 110 ? 1.528 0.102 8.855 1.00 55.59 110 ILE A C 1
ATOM 876 O O . ILE A 1 110 ? 1.022 -0.713 8.099 1.00 55.59 110 ILE A O 1
ATOM 880 N N . LEU A 1 111 ? 1.656 1.396 8.536 1.00 54.34 111 LEU A N 1
ATOM 881 C CA . LEU A 1 111 ? 1.285 1.984 7.243 1.00 54.34 111 LEU A CA 1
ATOM 882 C C . LEU A 1 111 ? 2.414 1.955 6.206 1.00 54.34 111 LEU A C 1
ATOM 884 O O . LEU A 1 111 ? 2.169 2.249 5.034 1.00 54.34 111 LEU A O 1
ATOM 888 N N . SER A 1 112 ? 3.650 1.678 6.623 1.00 55.19 112 SER A N 1
ATOM 889 C CA . SER A 1 112 ? 4.720 1.382 5.679 1.00 55.19 112 SER A CA 1
ATOM 890 C C . SER A 1 112 ? 4.440 0.026 5.042 1.00 55.19 112 SER A C 1
ATOM 892 O O . SER A 1 112 ? 4.065 -0.894 5.775 1.00 55.19 112 SER A O 1
ATOM 894 N N . PRO A 1 113 ? 4.624 -0.119 3.717 1.00 60.09 113 PRO A N 1
ATOM 895 C CA . PRO A 1 113 ? 4.389 -1.384 3.039 1.00 60.09 113 PRO A CA 1
ATOM 896 C C . PRO A 1 113 ? 5.078 -2.510 3.804 1.00 60.09 113 PRO A C 1
ATOM 898 O O . PRO A 1 113 ? 6.249 -2.397 4.169 1.00 60.09 113 PRO A O 1
ATOM 901 N N . ILE A 1 114 ? 4.338 -3.582 4.095 1.00 72.81 114 ILE A N 1
ATOM 902 C CA . ILE A 1 114 ? 4.919 -4.759 4.741 1.00 72.81 114 ILE A CA 1
ATOM 903 C C . ILE A 1 114 ? 6.069 -5.216 3.851 1.00 72.81 114 ILE A C 1
ATOM 905 O O . ILE A 1 114 ? 5.849 -5.589 2.702 1.00 72.81 114 ILE A O 1
ATOM 909 N N . MET A 1 115 ? 7.291 -5.176 4.368 1.00 83.81 115 MET A N 1
ATOM 910 C CA . MET A 1 115 ? 8.469 -5.559 3.601 1.00 83.81 115 MET A CA 1
ATOM 911 C C . MET A 1 115 ? 8.714 -7.061 3.735 1.00 83.81 115 MET A C 1
ATOM 913 O O . MET A 1 115 ? 8.461 -7.668 4.780 1.00 83.81 115 MET A O 1
ATOM 917 N N . ARG A 1 116 ? 9.258 -7.668 2.686 1.00 89.88 116 ARG A N 1
ATOM 918 C CA . ARG A 1 116 ? 9.831 -9.013 2.712 1.00 89.88 116 ARG A CA 1
ATOM 919 C C . ARG A 1 116 ? 11.325 -8.956 2.435 1.00 89.88 116 ARG A C 1
ATOM 921 O O . ARG A 1 116 ? 11.816 -8.062 1.749 1.00 89.88 116 ARG A O 1
ATOM 928 N N . LYS A 1 117 ? 12.027 -9.951 2.966 1.00 94.12 117 LYS A N 1
ATOM 929 C CA . LYS A 1 117 ? 13.454 -10.166 2.758 1.00 94.12 117 LYS A CA 1
ATOM 930 C C . LYS A 1 117 ? 13.639 -11.365 1.832 1.00 94.12 117 LYS A C 1
ATOM 932 O O . LYS A 1 117 ? 13.168 -12.446 2.175 1.00 94.12 117 LYS A O 1
ATOM 937 N N . ILE A 1 118 ? 14.328 -11.179 0.711 1.00 95.50 118 ILE A N 1
ATOM 938 C CA . ILE A 1 118 ? 14.686 -12.255 -0.226 1.00 95.50 118 ILE A CA 1
ATOM 939 C C . ILE A 1 118 ? 16.207 -12.384 -0.251 1.00 95.50 118 ILE A C 1
ATOM 941 O O . ILE A 1 118 ? 16.906 -11.384 -0.395 1.00 95.50 118 ILE A O 1
ATOM 945 N N . MET A 1 119 ? 16.723 -13.599 -0.063 1.00 96.75 119 MET A N 1
ATOM 946 C CA . MET A 1 119 ? 18.165 -13.857 -0.100 1.00 96.75 119 MET A CA 1
ATOM 947 C C . MET A 1 119 ? 18.679 -13.802 -1.539 1.00 96.75 119 MET A C 1
ATOM 949 O O . MET A 1 119 ? 18.057 -14.375 -2.429 1.00 96.75 119 MET A O 1
ATOM 953 N N . ILE A 1 120 ? 19.822 -13.146 -1.733 1.00 96.19 120 ILE A N 1
ATOM 954 C CA . ILE A 1 120 ? 20.550 -13.087 -3.006 1.00 96.19 120 ILE A CA 1
ATOM 955 C C . ILE A 1 120 ? 21.999 -13.553 -2.800 1.00 96.19 120 ILE A C 1
ATOM 957 O O . ILE A 1 120 ? 22.396 -13.805 -1.659 1.00 96.19 120 ILE A O 1
ATOM 961 N N . GLN A 1 121 ? 22.789 -13.690 -3.869 1.00 93.12 121 GLN A N 1
ATOM 962 C CA . GLN A 1 121 ? 24.109 -14.341 -3.825 1.00 93.12 121 GLN A CA 1
ATOM 963 C C . GLN A 1 121 ? 25.060 -13.770 -2.751 1.00 93.12 121 GLN A C 1
ATOM 965 O O . GLN A 1 121 ? 25.793 -14.519 -2.107 1.00 93.12 121 GLN A O 1
ATOM 970 N N . ASP A 1 122 ? 25.061 -12.457 -2.552 1.00 90.81 122 ASP A N 1
ATOM 971 C CA . ASP A 1 122 ? 26.002 -11.702 -1.710 1.00 90.81 122 ASP A CA 1
ATOM 972 C C . ASP A 1 122 ? 25.289 -10.810 -0.674 1.00 90.81 122 ASP A C 1
ATOM 974 O O . ASP A 1 122 ? 25.862 -9.846 -0.149 1.00 90.81 122 ASP A O 1
ATOM 978 N N . GLY A 1 123 ? 24.034 -11.131 -0.351 1.00 94.19 123 GLY A N 1
ATOM 979 C CA . GLY A 1 123 ? 23.242 -10.349 0.588 1.00 94.19 123 GLY A CA 1
ATOM 980 C C . GLY A 1 123 ? 21.756 -10.674 0.557 1.00 94.19 123 GLY A C 1
ATOM 981 O O . GLY A 1 123 ? 21.340 -11.833 0.499 1.00 94.19 123 GLY A O 1
ATOM 982 N N . TYR A 1 124 ? 20.927 -9.638 0.638 1.00 96.12 124 TYR A N 1
ATOM 983 C CA . TYR A 1 124 ? 19.477 -9.772 0.537 1.00 96.12 124 TYR A CA 1
ATOM 984 C C . TYR A 1 124 ? 18.807 -8.516 -0.023 1.00 96.12 124 TYR A C 1
ATOM 986 O O . TYR A 1 124 ? 19.255 -7.396 0.211 1.00 96.12 124 TYR A O 1
ATOM 994 N N . ALA A 1 125 ? 17.679 -8.705 -0.701 1.00 95.62 125 ALA A N 1
ATOM 995 C CA . ALA A 1 125 ? 16.784 -7.638 -1.127 1.00 95.62 125 ALA A CA 1
ATOM 996 C C . ALA A 1 125 ? 15.691 -7.405 -0.075 1.00 95.62 125 ALA A C 1
ATOM 998 O O . ALA A 1 125 ? 15.092 -8.361 0.430 1.00 95.62 125 ALA A O 1
ATOM 999 N N . ILE A 1 126 ? 15.416 -6.142 0.245 1.00 93.75 126 ILE A N 1
ATOM 1000 C CA . ILE A 1 126 ? 14.238 -5.716 1.006 1.00 93.75 126 ILE A CA 1
ATOM 1001 C C . ILE A 1 126 ? 13.248 -5.138 -0.003 1.00 93.75 126 ILE A C 1
ATOM 1003 O O . ILE A 1 126 ? 13.535 -4.111 -0.609 1.00 93.75 126 ILE A O 1
ATOM 1007 N N . LEU A 1 127 ? 12.100 -5.790 -0.185 1.00 91.38 127 LEU A N 1
ATOM 1008 C CA . LEU A 1 127 ? 11.086 -5.409 -1.177 1.00 91.38 127 LEU A CA 1
ATOM 1009 C C . LEU A 1 127 ? 9.695 -5.351 -0.536 1.00 91.38 127 LEU A C 1
ATOM 1011 O O . LEU A 1 127 ? 9.433 -6.145 0.372 1.00 91.38 127 LEU A O 1
ATOM 1015 N N . PRO A 1 128 ? 8.775 -4.495 -1.009 1.00 87.50 128 PRO A N 1
ATOM 1016 C CA . PRO A 1 128 ? 7.378 -4.558 -0.596 1.00 87.50 128 PRO A CA 1
ATOM 1017 C C . PRO A 1 128 ? 6.761 -5.936 -0.877 1.00 87.50 128 PRO A C 1
ATOM 1019 O O . PRO A 1 128 ? 7.038 -6.588 -1.891 1.00 87.50 128 PRO A O 1
ATOM 1022 N N . LYS A 1 129 ? 5.933 -6.414 0.052 1.00 86.25 129 LYS A N 1
ATOM 1023 C CA . LYS A 1 129 ? 5.303 -7.739 -0.012 1.00 86.25 129 LYS A CA 1
ATOM 1024 C C . LYS A 1 129 ? 4.215 -7.824 -1.084 1.00 86.25 129 LYS A C 1
ATOM 1026 O O . LYS A 1 129 ? 3.920 -8.924 -1.537 1.00 86.25 129 LYS A O 1
ATOM 1031 N N . ASP A 1 130 ? 3.633 -6.694 -1.478 1.00 82.62 130 ASP A N 1
ATOM 1032 C CA . ASP A 1 130 ? 2.615 -6.603 -2.529 1.00 82.62 130 ASP A CA 1
ATOM 1033 C C . ASP A 1 130 ? 3.196 -6.598 -3.953 1.00 82.62 130 ASP A C 1
ATOM 1035 O O . ASP A 1 130 ? 2.437 -6.694 -4.914 1.00 82.62 130 ASP A O 1
ATOM 1039 N N . TRP A 1 131 ? 4.523 -6.533 -4.110 1.00 92.25 131 TRP A N 1
ATOM 1040 C CA . TRP A 1 131 ? 5.171 -6.655 -5.418 1.00 92.25 131 TRP A CA 1
ATOM 1041 C C . TRP A 1 131 ? 5.146 -8.102 -5.923 1.00 92.25 131 TRP A C 1
ATOM 1043 O O . TRP A 1 131 ? 5.345 -9.055 -5.162 1.00 92.25 131 TRP A O 1
ATOM 1053 N N . ILE A 1 132 ? 4.973 -8.284 -7.229 1.00 94.06 132 ILE A N 1
ATOM 1054 C CA . ILE A 1 132 ? 5.054 -9.600 -7.872 1.00 94.06 132 ILE A CA 1
ATOM 1055 C C . ILE A 1 132 ? 6.524 -9.910 -8.172 1.00 94.06 132 ILE A C 1
ATOM 1057 O O . ILE A 1 132 ? 7.207 -9.104 -8.795 1.00 94.06 132 ILE A O 1
ATOM 1061 N N . ILE A 1 133 ? 7.030 -11.068 -7.736 1.00 97.06 133 ILE A N 1
ATOM 1062 C CA . ILE A 1 133 ? 8.388 -11.507 -8.099 1.00 97.06 133 ILE A CA 1
ATOM 1063 C C . ILE A 1 133 ? 8.330 -12.383 -9.337 1.00 97.06 133 ILE A C 1
ATOM 1065 O O . ILE A 1 133 ? 7.591 -13.370 -9.373 1.00 97.06 133 ILE A O 1
ATOM 1069 N N . LEU A 1 134 ? 9.135 -12.024 -10.331 1.00 97.31 134 LEU A N 1
ATOM 1070 C CA . LEU A 1 134 ? 9.187 -12.709 -11.614 1.00 97.31 134 LEU A CA 1
ATOM 1071 C C . LEU A 1 134 ? 9.915 -14.056 -11.534 1.00 97.31 134 LEU A C 1
ATOM 1073 O O . LEU A 1 134 ? 9.409 -15.040 -12.064 1.00 97.31 134 LEU A O 1
ATOM 1077 N N . ASN A 1 135 ? 11.036 -14.116 -10.818 1.00 96.19 135 ASN A N 1
ATOM 1078 C CA . ASN A 1 135 ? 11.909 -15.289 -10.722 1.00 96.19 135 ASN A CA 1
ATOM 1079 C C . ASN A 1 135 ? 12.515 -15.434 -9.311 1.00 96.19 135 ASN A C 1
ATOM 1081 O O . ASN A 1 135 ? 13.716 -15.278 -9.095 1.00 96.19 135 ASN A O 1
ATOM 1085 N N . GLU A 1 136 ? 11.669 -15.685 -8.307 1.00 94.88 136 GLU A N 1
ATOM 1086 C CA . GLU A 1 136 ? 12.095 -15.758 -6.896 1.00 94.88 136 GLU A CA 1
ATOM 1087 C C . GLU A 1 136 ? 13.040 -16.940 -6.642 1.00 94.88 136 GLU A C 1
ATOM 1089 O O . GLU A 1 136 ? 13.956 -16.855 -5.825 1.00 94.88 136 GLU A O 1
ATOM 1094 N N . GLU A 1 137 ? 12.833 -18.026 -7.377 1.00 94.50 137 GLU A N 1
ATOM 1095 C CA . GLU A 1 137 ? 13.632 -19.245 -7.375 1.00 94.50 137 GLU A CA 1
ATOM 1096 C C . GLU A 1 137 ? 15.108 -19.010 -7.731 1.00 94.50 137 GLU A C 1
ATOM 1098 O O . GLU A 1 137 ? 15.981 -19.670 -7.164 1.00 94.50 137 GLU A O 1
ATOM 1103 N N . ASP A 1 138 ? 15.394 -18.034 -8.594 1.00 94.50 138 ASP A N 1
ATOM 1104 C CA . ASP A 1 138 ? 16.749 -17.726 -9.061 1.00 94.50 138 ASP A CA 1
ATOM 1105 C C . ASP A 1 138 ? 17.465 -16.715 -8.159 1.00 94.50 138 ASP A C 1
ATOM 1107 O O . ASP A 1 138 ? 18.680 -16.526 -8.272 1.00 94.50 138 ASP A O 1
ATOM 1111 N N . ALA A 1 139 ? 16.735 -16.070 -7.241 1.00 95.06 139 ALA A N 1
ATOM 1112 C CA . ALA A 1 139 ? 17.222 -14.930 -6.469 1.00 95.06 139 ALA A CA 1
ATOM 1113 C C . ALA A 1 139 ? 18.544 -15.228 -5.747 1.00 95.06 139 ALA A C 1
ATOM 1115 O O . ALA A 1 139 ? 19.470 -14.423 -5.804 1.00 95.06 139 ALA A O 1
ATOM 1116 N N . ILE A 1 140 ? 18.676 -16.418 -5.149 1.00 95.75 140 ILE A N 1
ATOM 1117 C CA . ILE A 1 140 ? 19.865 -16.824 -4.380 1.00 95.75 140 ILE A CA 1
ATOM 1118 C C . ILE A 1 140 ? 21.142 -16.950 -5.229 1.00 95.75 140 ILE A C 1
ATOM 1120 O O . ILE A 1 140 ? 22.247 -16.953 -4.687 1.00 95.75 140 ILE A O 1
ATOM 1124 N N . HIS A 1 141 ? 21.002 -17.047 -6.551 1.00 95.50 141 HIS A N 1
ATOM 1125 C CA . HIS A 1 141 ? 22.106 -17.116 -7.510 1.00 95.50 141 HIS A CA 1
ATOM 1126 C C . HIS A 1 141 ? 22.374 -15.780 -8.211 1.00 95.50 141 HIS A C 1
ATOM 1128 O O . HIS A 1 141 ? 23.331 -15.670 -8.973 1.00 95.50 141 HIS A O 1
ATOM 1134 N N . CYS A 1 142 ? 21.541 -14.774 -7.955 1.00 95.69 142 CYS A N 1
ATOM 1135 C CA . CYS A 1 142 ? 21.595 -13.474 -8.600 1.00 95.69 142 CYS A CA 1
ATOM 1136 C C . CYS A 1 142 ? 22.279 -12.432 -7.711 1.00 95.69 142 CYS A C 1
ATOM 1138 O O . CYS A 1 142 ? 22.257 -12.532 -6.484 1.00 95.69 142 CYS A O 1
ATOM 1140 N N . GLN A 1 143 ? 22.858 -11.404 -8.330 1.00 92.69 143 GLN A N 1
ATOM 1141 C CA . GLN A 1 143 ? 23.462 -10.258 -7.631 1.00 92.69 143 GLN A CA 1
ATOM 1142 C C . GLN A 1 143 ? 22.671 -8.975 -7.861 1.00 92.69 143 GLN A C 1
ATOM 1144 O O . GLN A 1 143 ? 22.704 -8.058 -7.041 1.00 92.69 143 GLN A O 1
ATOM 1149 N N . TYR A 1 144 ? 21.966 -8.872 -8.976 1.00 94.19 144 TYR A N 1
ATOM 1150 C CA . TYR A 1 144 ? 21.254 -7.670 -9.356 1.00 94.19 144 TYR A CA 1
ATOM 1151 C C . TYR A 1 144 ? 19.760 -7.831 -9.101 1.00 94.19 144 TYR A C 1
ATOM 1153 O O . TYR A 1 144 ? 19.184 -8.891 -9.345 1.00 94.19 144 TYR A O 1
ATOM 1161 N N . VAL A 1 145 ? 19.136 -6.757 -8.620 1.00 95.69 145 VAL A N 1
ATOM 1162 C CA . VAL A 1 145 ? 17.694 -6.682 -8.397 1.00 95.69 145 VAL A CA 1
ATOM 1163 C C . VAL A 1 145 ? 17.166 -5.491 -9.175 1.00 95.69 145 VAL A C 1
ATOM 1165 O O . VAL A 1 145 ? 17.676 -4.375 -9.040 1.00 95.69 145 VAL A O 1
ATOM 1168 N N . GLY A 1 146 ? 16.149 -5.727 -9.991 1.00 95.12 146 GLY A N 1
ATOM 1169 C CA . GLY A 1 146 ? 15.478 -4.682 -10.747 1.00 95.12 146 GLY A CA 1
ATOM 1170 C C . GLY A 1 146 ? 13.984 -4.658 -10.475 1.00 95.12 146 GLY A C 1
ATOM 1171 O O . GLY A 1 146 ? 13.405 -5.614 -9.957 1.00 95.12 146 GLY A O 1
ATOM 1172 N N . VAL A 1 147 ? 13.372 -3.535 -10.825 1.00 95.31 147 VAL A N 1
ATOM 1173 C CA . VAL A 1 147 ? 11.929 -3.321 -10.768 1.00 95.31 147 VAL A CA 1
ATOM 1174 C C . VAL A 1 147 ? 11.413 -2.966 -12.158 1.00 95.31 147 VAL A C 1
ATOM 1176 O O . VAL A 1 147 ? 12.050 -2.206 -12.894 1.00 95.31 147 VAL A O 1
ATOM 1179 N N . VAL A 1 148 ? 10.263 -3.531 -12.517 1.00 94.19 148 VAL A N 1
ATOM 1180 C CA . VAL A 1 148 ? 9.479 -3.125 -13.683 1.00 94.19 148 VAL A CA 1
ATOM 1181 C C . VAL A 1 148 ? 8.408 -2.160 -13.198 1.00 94.19 148 VAL A C 1
ATOM 1183 O O . VAL A 1 148 ? 7.527 -2.522 -12.417 1.00 94.19 148 VAL A O 1
ATOM 1186 N N . GLU A 1 149 ? 8.498 -0.927 -13.674 1.00 90.25 149 GLU A N 1
ATOM 1187 C CA . GLU A 1 149 ? 7.563 0.153 -13.389 1.00 90.25 149 GLU A CA 1
ATOM 1188 C C . GLU A 1 149 ? 6.779 0.500 -14.647 1.00 90.25 149 GLU A C 1
ATOM 1190 O O . GLU A 1 149 ? 7.292 0.430 -15.764 1.00 90.25 149 GLU A O 1
ATOM 1195 N N . CYS A 1 150 ? 5.532 0.929 -14.476 1.00 85.94 150 CYS A N 1
ATOM 1196 C CA . CYS A 1 150 ? 4.727 1.397 -15.592 1.00 85.94 150 CYS A CA 1
ATOM 1197 C C . CYS A 1 150 ? 4.260 2.831 -15.358 1.00 85.94 150 CYS A C 1
ATOM 1199 O O . CYS A 1 150 ? 3.636 3.157 -14.344 1.00 85.94 150 CYS A O 1
ATOM 1201 N N . ARG A 1 151 ? 4.503 3.716 -16.326 1.00 86.25 151 ARG A N 1
ATOM 1202 C CA . ARG A 1 151 ? 3.871 5.037 -16.317 1.00 86.25 151 ARG A CA 1
ATOM 1203 C C . ARG A 1 151 ? 2.352 4.858 -16.295 1.00 86.25 151 ARG A C 1
ATOM 1205 O O . ARG A 1 151 ? 1.810 4.034 -17.023 1.00 86.25 151 ARG A O 1
ATOM 1212 N N . ASN A 1 152 ? 1.663 5.661 -15.486 1.00 80.62 152 ASN A N 1
ATOM 1213 C CA . ASN A 1 152 ? 0.214 5.575 -15.285 1.00 80.62 152 ASN A CA 1
ATOM 1214 C C . ASN A 1 152 ? -0.266 4.234 -14.685 1.00 80.62 152 ASN A C 1
ATOM 1216 O O . ASN A 1 152 ? -1.445 3.915 -14.830 1.00 80.62 152 ASN A O 1
ATOM 1220 N N . PHE A 1 153 ? 0.591 3.472 -13.988 1.00 78.69 153 PHE A N 1
ATOM 1221 C CA . PHE A 1 153 ? 0.239 2.163 -13.412 1.00 78.69 153 PHE A CA 1
ATOM 1222 C C . PHE A 1 153 ? -1.089 2.169 -12.637 1.00 78.69 153 PHE A C 1
ATOM 1224 O O . PHE A 1 153 ? -1.940 1.324 -12.898 1.00 78.69 153 PHE A O 1
ATOM 1231 N N . SER A 1 154 ? -1.337 3.175 -11.787 1.00 73.62 154 SER A N 1
ATOM 1232 C CA . SER A 1 154 ? -2.581 3.290 -11.008 1.00 73.62 154 SER A CA 1
ATOM 1233 C C . SER A 1 154 ? -3.843 3.387 -11.870 1.00 73.62 154 SER A C 1
ATOM 1235 O O . SER A 1 154 ? -4.878 2.839 -11.503 1.00 73.62 154 SER A O 1
ATOM 1237 N N . LYS A 1 155 ? -3.775 4.059 -13.029 1.00 77.94 155 LYS A N 1
ATOM 1238 C CA . LYS A 1 155 ? -4.906 4.200 -13.968 1.00 77.94 155 LYS A CA 1
ATOM 1239 C C . LYS A 1 155 ? -5.266 2.866 -14.621 1.00 77.94 155 LYS A C 1
ATOM 1241 O O . LYS A 1 155 ? -6.430 2.634 -14.932 1.00 77.94 155 LYS A O 1
ATOM 1246 N N . TYR A 1 156 ? -4.265 2.019 -14.840 1.00 75.88 156 TYR A N 1
ATOM 1247 C CA . TYR A 1 156 ? -4.403 0.730 -15.512 1.00 75.88 156 TYR A CA 1
ATOM 1248 C C . TYR A 1 156 ? -4.406 -0.458 -14.536 1.00 75.88 156 TYR A C 1
ATOM 1250 O O . TYR A 1 156 ? -4.455 -1.595 -14.986 1.00 75.88 156 TYR A O 1
ATOM 1258 N N . GLY A 1 157 ? -4.366 -0.208 -13.220 1.00 80.00 157 GLY A N 1
ATOM 1259 C CA . GLY A 1 157 ? -4.345 -1.255 -12.195 1.00 80.00 157 GLY A CA 1
ATOM 1260 C C . GLY A 1 157 ? -3.089 -2.131 -12.219 1.00 80.00 157 GLY A C 1
ATOM 1261 O O . GLY A 1 157 ? -3.147 -3.276 -11.788 1.00 80.00 157 GLY A O 1
ATOM 1262 N N . ILE A 1 158 ? -1.971 -1.617 -12.738 1.00 83.69 158 ILE A N 1
ATOM 1263 C CA . ILE A 1 158 ? -0.751 -2.401 -12.961 1.00 83.69 158 ILE A CA 1
ATOM 1264 C C . ILE A 1 158 ? 0.018 -2.521 -11.636 1.00 83.69 158 ILE A C 1
ATOM 1266 O O . ILE A 1 158 ? 0.317 -1.489 -11.029 1.00 83.69 158 ILE A O 1
ATOM 1270 N N . PRO A 1 159 ? 0.340 -3.738 -11.163 1.00 86.69 159 PRO A N 1
ATOM 1271 C CA . PRO A 1 159 ? 1.168 -3.923 -9.976 1.00 86.69 159 PRO A CA 1
ATOM 1272 C C . PRO A 1 159 ? 2.646 -3.628 -10.276 1.00 86.69 159 PRO A C 1
ATOM 1274 O O . PRO A 1 159 ? 3.064 -3.552 -11.429 1.00 86.69 159 PRO A O 1
ATOM 1277 N N . HIS A 1 160 ? 3.458 -3.498 -9.228 1.00 90.12 160 HIS A N 1
ATOM 1278 C CA . HIS A 1 160 ? 4.913 -3.453 -9.368 1.00 9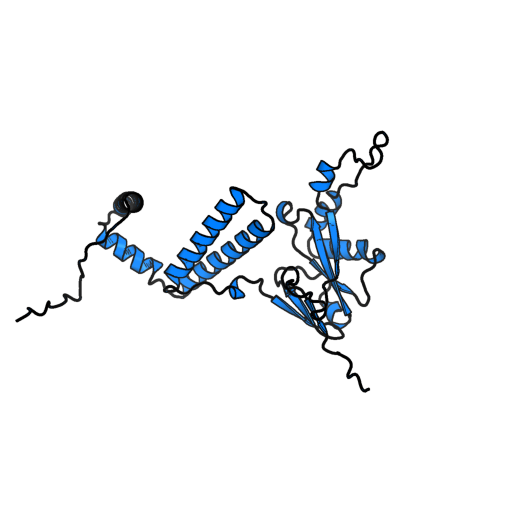0.12 160 HIS A CA 1
ATOM 1279 C C . HIS A 1 160 ? 5.466 -4.876 -9.480 1.00 90.12 160 HIS A C 1
ATOM 1281 O O . HIS A 1 160 ? 5.012 -5.782 -8.768 1.00 90.12 160 HIS A O 1
ATOM 1287 N N . PHE A 1 161 ? 6.480 -5.059 -10.323 1.00 95.38 161 PHE A N 1
ATOM 1288 C CA . PHE A 1 161 ? 7.175 -6.335 -10.466 1.00 95.38 161 PHE A CA 1
ATOM 1289 C C . PHE A 1 161 ? 8.641 -6.173 -10.098 1.00 95.38 161 PHE A C 1
ATOM 1291 O O . PHE A 1 161 ? 9.254 -5.178 -10.468 1.00 95.38 161 PHE A O 1
ATOM 1298 N N . ALA A 1 162 ? 9.223 -7.160 -9.429 1.00 97.06 162 ALA A N 1
ATOM 1299 C CA . ALA A 1 162 ? 10.664 -7.228 -9.223 1.00 97.06 162 ALA A CA 1
ATOM 1300 C C . ALA A 1 162 ? 11.243 -8.520 -9.788 1.00 97.06 162 ALA A C 1
ATOM 1302 O O . ALA A 1 162 ? 10.591 -9.567 -9.806 1.00 97.06 162 ALA A O 1
ATOM 1303 N N . PHE A 1 163 ? 12.483 -8.428 -10.244 1.00 97.62 163 PHE A N 1
ATOM 1304 C CA . PHE A 1 163 ? 13.210 -9.522 -10.867 1.00 97.62 163 PHE A CA 1
ATOM 1305 C C . PHE A 1 163 ? 14.661 -9.536 -10.403 1.00 97.62 163 PHE A C 1
ATOM 1307 O O . PHE A 1 163 ? 15.192 -8.537 -9.904 1.00 97.62 163 PHE A O 1
ATOM 1314 N N . PHE A 1 164 ? 15.293 -10.685 -10.591 1.00 97.50 164 PHE A N 1
ATOM 1315 C CA . PHE A 1 164 ? 16.665 -10.950 -10.197 1.00 97.50 164 PHE A CA 1
ATOM 1316 C C . PHE A 1 164 ? 17.500 -11.320 -11.422 1.00 97.50 164 PHE A C 1
ATOM 1318 O O . PHE A 1 164 ? 17.045 -12.094 -12.261 1.00 97.50 164 PHE A O 1
ATOM 1325 N N . LEU A 1 165 ? 18.710 -10.769 -11.528 1.00 95.75 165 LEU A N 1
ATOM 1326 C CA . LEU A 1 165 ? 19.673 -11.098 -12.583 1.00 95.75 165 LEU A CA 1
ATOM 1327 C C . LEU A 1 165 ? 21.047 -11.411 -11.983 1.00 95.75 165 LEU A C 1
ATOM 1329 O O . LEU A 1 165 ? 21.447 -10.858 -10.953 1.00 95.75 165 LEU A O 1
ATOM 1333 N N . LEU A 1 166 ? 21.806 -12.279 -12.652 1.00 93.12 166 LEU A N 1
ATOM 1334 C CA . LEU A 1 166 ? 23.202 -12.540 -12.289 1.00 93.12 166 LEU A CA 1
ATOM 1335 C C . LEU A 1 166 ? 24.093 -11.315 -12.514 1.00 93.12 166 LEU A C 1
ATOM 1337 O O . LEU A 1 166 ? 25.022 -11.081 -11.746 1.00 93.12 166 LEU A O 1
ATOM 1341 N N . GLU A 1 167 ? 23.792 -10.527 -13.541 1.00 91.19 167 GLU A N 1
ATOM 1342 C CA . GLU A 1 167 ? 24.535 -9.332 -13.923 1.00 91.19 167 GLU A CA 1
ATOM 1343 C C . GLU A 1 167 ? 23.630 -8.097 -13.984 1.00 91.19 167 GLU A C 1
ATOM 1345 O O . GLU A 1 167 ? 22.414 -8.177 -13.810 1.00 91.19 167 GLU A O 1
ATOM 1350 N N . LYS A 1 168 ? 24.231 -6.921 -14.184 1.00 89.38 168 LYS A N 1
ATOM 1351 C CA . LYS A 1 168 ? 23.472 -5.671 -14.297 1.00 89.38 168 LYS A CA 1
ATOM 1352 C C . LYS A 1 168 ? 22.527 -5.732 -15.495 1.00 89.38 168 LYS A C 1
ATOM 1354 O O . LYS A 1 168 ? 22.905 -6.230 -16.549 1.00 89.38 168 LYS A O 1
ATOM 1359 N N . TYR A 1 169 ? 21.337 -5.157 -15.330 1.00 89.00 169 TYR A N 1
ATOM 1360 C CA . TYR A 1 169 ? 20.377 -5.033 -16.421 1.00 89.00 169 TYR A CA 1
ATOM 1361 C C . TYR A 1 169 ? 20.993 -4.339 -17.644 1.00 89.00 169 TYR A C 1
ATOM 1363 O O . TYR A 1 169 ? 21.621 -3.282 -17.534 1.00 89.00 169 TYR A O 1
ATOM 1371 N N . ASP A 1 170 ? 20.726 -4.930 -18.801 1.00 90.06 170 ASP A N 1
ATOM 1372 C CA . ASP A 1 170 ? 20.951 -4.382 -20.131 1.00 90.06 170 ASP A CA 1
ATOM 1373 C C . ASP A 1 170 ? 19.658 -4.554 -20.944 1.00 90.06 170 ASP A C 1
ATOM 1375 O O . ASP A 1 170 ? 18.853 -5.448 -20.676 1.00 90.06 170 ASP A O 1
ATOM 1379 N N . ALA A 1 171 ? 19.450 -3.701 -21.945 1.00 89.62 171 ALA A N 1
ATOM 1380 C CA . ALA A 1 171 ? 18.249 -3.661 -22.773 1.00 89.62 171 ALA A CA 1
ATOM 1381 C C . ALA A 1 171 ? 17.958 -4.987 -23.497 1.00 89.62 171 ALA A C 1
ATOM 1383 O O . ALA A 1 171 ? 16.815 -5.233 -23.870 1.00 89.62 171 ALA A O 1
ATOM 1384 N N . VAL A 1 172 ? 18.960 -5.859 -23.654 1.00 90.56 172 VAL A N 1
ATOM 1385 C CA . VAL A 1 172 ? 18.783 -7.218 -24.194 1.00 90.56 172 VAL A CA 1
ATOM 1386 C C . VAL A 1 172 ? 17.839 -8.085 -23.354 1.00 90.56 172 VAL A C 1
ATOM 1388 O O . VAL A 1 172 ? 17.206 -8.980 -23.903 1.00 90.56 172 VAL A O 1
ATOM 1391 N N . TYR A 1 173 ? 17.697 -7.796 -22.057 1.00 91.00 173 TYR A N 1
ATOM 1392 C CA . TYR A 1 173 ? 16.804 -8.518 -21.147 1.00 91.00 173 TYR A CA 1
ATOM 1393 C C . TYR A 1 173 ? 15.358 -7.999 -21.173 1.00 91.00 173 TYR A C 1
ATOM 1395 O O . TYR A 1 173 ? 14.498 -8.567 -20.503 1.00 91.00 173 TYR A O 1
ATOM 1403 N N . TYR A 1 174 ? 15.068 -6.917 -21.906 1.00 93.69 174 TYR A N 1
ATOM 1404 C CA . TYR A 1 174 ? 13.753 -6.265 -21.873 1.00 93.69 174 TYR A CA 1
ATOM 1405 C C . TYR A 1 174 ? 12.613 -7.220 -22.247 1.00 93.69 174 TYR A C 1
ATOM 1407 O O . TYR A 1 174 ? 11.636 -7.324 -21.504 1.00 93.69 174 TYR A O 1
ATOM 1415 N N . ASP A 1 175 ? 12.755 -7.935 -23.366 1.00 95.00 175 ASP A N 1
ATOM 1416 C CA . ASP A 1 175 ? 11.719 -8.848 -23.860 1.00 95.00 175 ASP A CA 1
ATOM 1417 C C . ASP A 1 175 ? 11.526 -10.037 -22.906 1.00 95.00 175 ASP A C 1
ATOM 1419 O O . ASP A 1 175 ? 10.396 -10.362 -22.552 1.00 95.00 175 ASP A O 1
ATOM 1423 N N . GLU A 1 176 ? 12.618 -10.618 -22.397 1.00 95.25 176 GLU A N 1
ATOM 1424 C CA . GLU A 1 176 ? 12.576 -11.726 -21.431 1.00 95.25 176 GLU A CA 1
ATOM 1425 C C . GLU A 1 176 ? 11.857 -11.329 -20.132 1.00 95.25 176 GLU A C 1
ATOM 1427 O O . GLU A 1 176 ? 11.001 -12.059 -19.629 1.00 95.25 176 GLU A O 1
ATOM 1432 N N . ILE A 1 177 ? 12.155 -10.141 -19.600 1.00 96.62 177 ILE A N 1
ATOM 1433 C CA . ILE A 1 177 ? 11.499 -9.621 -18.396 1.00 96.62 177 ILE A CA 1
ATOM 1434 C C . ILE A 1 177 ? 10.010 -9.359 -18.664 1.00 96.62 177 ILE A C 1
ATOM 1436 O O . ILE A 1 177 ? 9.168 -9.680 -17.822 1.00 96.62 177 ILE A O 1
ATOM 1440 N N . CYS A 1 178 ? 9.658 -8.815 -19.833 1.00 96.06 178 CYS A N 1
ATOM 1441 C CA . CYS A 1 178 ? 8.260 -8.609 -20.217 1.00 96.06 178 CYS A CA 1
ATOM 1442 C C . CYS A 1 178 ? 7.497 -9.933 -20.371 1.00 96.06 178 CYS A C 1
ATOM 1444 O O . CYS A 1 178 ? 6.332 -10.016 -19.965 1.00 96.06 178 CYS A O 1
ATOM 1446 N N . ASP A 1 179 ? 8.142 -10.976 -20.893 1.00 96.62 179 ASP A N 1
ATOM 1447 C CA . ASP A 1 179 ? 7.569 -12.319 -20.984 1.00 96.62 179 ASP A CA 1
ATOM 1448 C C . ASP A 1 179 ? 7.305 -12.904 -19.591 1.00 96.62 179 ASP A C 1
ATOM 1450 O O . ASP A 1 179 ? 6.223 -13.446 -19.344 1.00 96.62 179 ASP A O 1
ATOM 1454 N N . LEU A 1 180 ? 8.234 -12.737 -18.645 1.00 97.00 180 LEU A N 1
ATOM 1455 C CA . LEU A 1 180 ? 8.027 -13.140 -17.250 1.00 97.00 180 LEU A CA 1
ATOM 1456 C C . LEU A 1 180 ? 6.868 -12.375 -16.593 1.00 97.00 180 LEU A C 1
ATOM 1458 O O . LEU A 1 180 ? 6.061 -12.977 -15.878 1.00 97.00 180 LEU A O 1
ATOM 1462 N N . CYS A 1 181 ? 6.734 -11.071 -16.857 1.00 96.88 181 CYS A N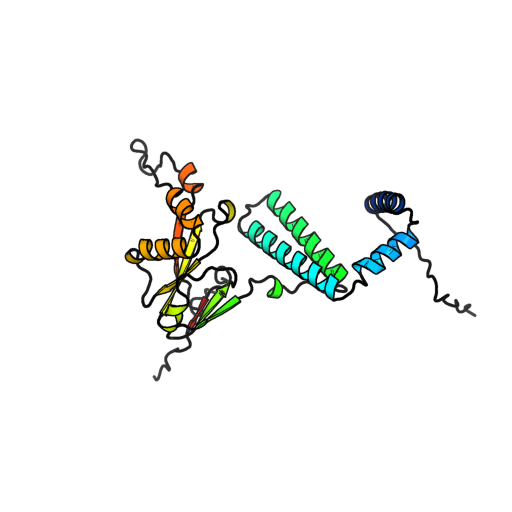 1
ATOM 1463 C CA . CYS A 1 181 ? 5.580 -10.292 -16.400 1.00 96.88 181 CYS A CA 1
ATOM 1464 C C . CYS A 1 181 ? 4.265 -10.869 -16.943 1.00 96.88 181 CYS A C 1
ATOM 1466 O O . CYS A 1 181 ? 3.334 -11.072 -16.165 1.00 96.88 181 CYS A O 1
ATOM 1468 N N . CYS A 1 182 ? 4.198 -11.201 -18.238 1.00 96.44 182 CYS A N 1
ATOM 1469 C CA . CYS A 1 182 ? 3.021 -11.835 -18.846 1.00 96.44 182 CYS A CA 1
ATOM 1470 C C . CYS A 1 182 ? 2.700 -13.200 -18.222 1.00 96.44 182 CYS A C 1
ATOM 1472 O O . CYS A 1 182 ? 1.529 -13.537 -18.050 1.00 96.44 182 CYS A O 1
ATOM 1474 N N . GLN A 1 183 ? 3.722 -13.980 -17.860 1.00 95.69 183 GLN A N 1
ATOM 1475 C CA . GLN A 1 183 ? 3.549 -15.285 -17.215 1.00 95.69 183 GLN A CA 1
ATOM 1476 C C . GLN A 1 183 ? 3.030 -15.172 -15.776 1.00 95.69 183 GLN A C 1
ATOM 1478 O O . GLN A 1 183 ? 2.224 -16.001 -15.350 1.00 95.69 183 GLN A O 1
ATOM 1483 N N . LYS A 1 184 ? 3.486 -14.174 -15.006 1.00 95.62 184 LYS A N 1
ATOM 1484 C CA . LYS A 1 184 ? 3.052 -13.973 -13.610 1.00 95.62 184 LYS A CA 1
ATOM 1485 C C . LYS A 1 184 ? 1.747 -13.187 -13.489 1.00 95.62 184 LYS A C 1
ATOM 1487 O O . LYS A 1 184 ? 1.042 -13.348 -12.493 1.00 95.62 184 LYS A O 1
ATOM 1492 N N . TRP A 1 185 ? 1.434 -12.335 -14.463 1.00 95.00 185 TRP A N 1
ATOM 1493 C CA . TRP A 1 185 ? 0.234 -11.503 -14.479 1.00 95.00 185 TRP A CA 1
ATOM 1494 C C . TRP A 1 185 ? -0.295 -11.358 -15.910 1.00 95.00 185 TRP A C 1
ATOM 1496 O O . TRP A 1 185 ? 0.170 -10.528 -16.685 1.00 95.00 185 TRP A O 1
ATOM 1506 N N . GLU A 1 186 ? -1.293 -12.174 -16.259 1.00 91.62 186 GLU A N 1
ATOM 1507 C CA . GLU A 1 186 ? -1.792 -12.328 -17.637 1.00 91.62 186 GLU A CA 1
ATOM 1508 C C . GLU A 1 186 ? -2.218 -10.999 -18.295 1.00 91.62 186 GLU A C 1
ATOM 1510 O O . GLU A 1 186 ? -2.008 -10.793 -19.496 1.00 91.62 186 GLU A O 1
ATOM 1515 N N . GLU A 1 187 ? -2.757 -10.063 -17.503 1.00 93.38 187 GLU A N 1
ATOM 1516 C CA . GLU A 1 187 ? -3.195 -8.733 -17.952 1.00 93.38 187 GLU A CA 1
ATOM 1517 C C . GLU A 1 187 ? -2.043 -7.871 -18.501 1.00 93.38 187 GLU A C 1
ATOM 1519 O O . GLU A 1 187 ? -2.287 -6.957 -19.296 1.00 93.38 187 GLU A O 1
ATOM 1524 N N . PHE A 1 188 ? -0.783 -8.194 -18.177 1.00 94.75 188 PHE A N 1
ATOM 1525 C CA . PHE A 1 188 ? 0.395 -7.490 -18.695 1.00 94.75 188 PHE A CA 1
ATOM 1526 C C . PHE A 1 188 ? 0.475 -7.530 -20.228 1.00 94.75 188 PHE A C 1
ATOM 1528 O O . PHE A 1 188 ? 0.919 -6.568 -20.857 1.00 94.75 188 PHE A O 1
ATOM 1535 N N . THR A 1 189 ? -0.042 -8.595 -20.850 1.00 95.12 189 THR A N 1
ATOM 1536 C CA . THR A 1 189 ? -0.107 -8.729 -22.315 1.00 95.12 189 THR A CA 1
ATOM 1537 C C . THR A 1 189 ? -0.897 -7.583 -22.954 1.00 95.12 189 THR A C 1
ATOM 1539 O O . THR A 1 189 ? -0.533 -7.070 -24.013 1.00 95.12 189 THR A O 1
ATOM 1542 N N . GLU A 1 190 ? -1.985 -7.151 -22.314 1.00 94.12 190 GLU A N 1
ATOM 1543 C CA . GLU A 1 190 ? -2.798 -6.035 -22.801 1.00 94.12 190 GLU A CA 1
ATOM 1544 C C . GLU A 1 190 ? -2.135 -4.682 -22.528 1.00 94.12 190 GLU A C 1
ATOM 1546 O O . GLU A 1 190 ? -2.340 -3.736 -23.289 1.00 94.12 190 GLU A O 1
ATOM 1551 N N . ILE A 1 191 ? -1.303 -4.585 -21.489 1.00 93.75 191 ILE A N 1
ATOM 1552 C CA . ILE A 1 191 ? -0.507 -3.384 -21.207 1.00 93.75 191 ILE A CA 1
ATOM 1553 C C . ILE A 1 191 ? 0.543 -3.162 -22.293 1.00 93.75 191 ILE A C 1
ATOM 1555 O O . ILE A 1 191 ? 0.654 -2.044 -22.797 1.00 93.75 191 ILE A O 1
ATOM 1559 N N . LEU A 1 192 ? 1.248 -4.217 -22.713 1.00 94.19 192 LEU A N 1
ATOM 1560 C CA . LEU A 1 192 ? 2.233 -4.144 -23.797 1.00 94.19 192 LEU A CA 1
ATOM 1561 C C . LEU A 1 192 ? 1.616 -3.590 -25.087 1.00 94.19 192 LEU A C 1
ATOM 1563 O O . LEU A 1 192 ? 2.185 -2.699 -25.712 1.00 94.19 192 LEU A O 1
ATOM 1567 N N . LYS A 1 193 ? 0.409 -4.050 -25.440 1.00 94.69 193 LYS A N 1
ATOM 1568 C CA . LYS A 1 193 ? -0.334 -3.589 -26.628 1.00 94.69 193 LYS A CA 1
ATOM 1569 C C . LYS A 1 193 ? -0.835 -2.147 -26.529 1.00 94.69 193 LYS A C 1
ATOM 1571 O O . LYS A 1 193 ? -1.170 -1.553 -27.548 1.00 94.69 193 LYS A O 1
ATOM 1576 N N . LYS A 1 194 ? -0.956 -1.608 -25.313 1.00 94.31 194 LYS A N 1
ATOM 1577 C CA . LYS A 1 194 ? -1.417 -0.236 -25.053 1.00 94.31 194 LYS A CA 1
ATOM 1578 C C . LYS A 1 194 ? -0.277 0.778 -25.033 1.00 94.31 194 LYS A C 1
ATOM 1580 O O . LYS A 1 194 ? -0.569 1.968 -24.928 1.00 94.31 194 LYS A O 1
ATOM 1585 N N . GLN A 1 195 ? 0.983 0.343 -25.108 1.00 92.44 195 GLN A N 1
ATOM 1586 C CA . GLN A 1 195 ? 2.098 1.268 -25.271 1.00 92.44 195 GLN A CA 1
ATOM 1587 C C . GLN A 1 195 ? 1.959 2.006 -26.605 1.00 92.44 195 GLN A C 1
ATOM 1589 O O . GLN A 1 195 ? 1.564 1.434 -27.619 1.00 92.44 195 GLN A O 1
ATOM 1594 N N . VAL A 1 196 ? 2.255 3.299 -26.578 1.00 93.50 196 VAL A N 1
ATOM 1595 C CA . VAL A 1 196 ? 2.197 4.176 -27.746 1.00 93.50 196 VAL A CA 1
ATOM 1596 C C . VAL A 1 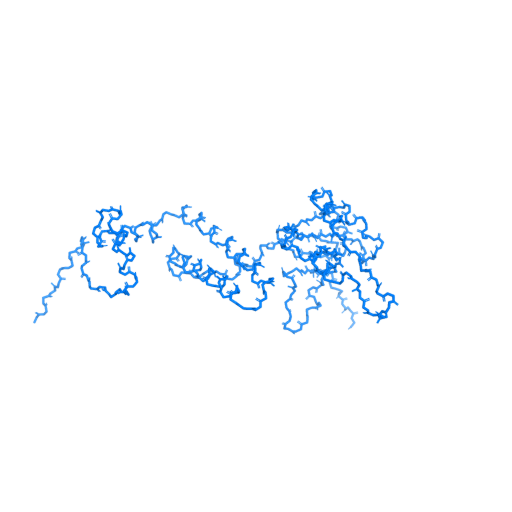196 ? 3.605 4.688 -27.981 1.00 93.50 196 VAL A C 1
ATOM 1598 O O . VAL A 1 196 ? 4.248 5.128 -27.031 1.00 93.50 196 VAL A O 1
ATOM 1601 N N . ASP A 1 197 ? 4.074 4.648 -29.224 1.00 92.62 197 ASP A N 1
ATOM 1602 C CA . ASP A 1 197 ? 5.344 5.253 -29.618 1.00 92.62 197 ASP A CA 1
ATOM 1603 C C . ASP A 1 197 ? 5.149 6.716 -30.011 1.00 92.62 197 ASP A C 1
ATOM 1605 O O . ASP A 1 197 ? 4.101 7.117 -30.523 1.00 92.62 197 ASP A O 1
ATOM 1609 N N . LEU A 1 198 ? 6.175 7.534 -29.790 1.00 92.19 198 LEU A N 1
ATOM 1610 C CA . LEU A 1 198 ? 6.171 8.923 -30.233 1.00 92.19 198 LEU A CA 1
ATOM 1611 C C . LEU A 1 198 ? 6.250 9.012 -31.763 1.00 92.19 198 LEU A C 1
ATOM 1613 O O . LEU A 1 198 ? 7.108 8.394 -32.389 1.00 92.19 198 LEU A O 1
ATOM 1617 N N . ILE A 1 199 ? 5.402 9.856 -32.352 1.00 94.12 199 ILE A N 1
ATOM 1618 C CA . ILE A 1 199 ? 5.374 10.166 -33.785 1.00 94.12 199 ILE A CA 1
ATOM 1619 C C . ILE A 1 199 ? 6.005 11.552 -33.987 1.00 94.12 199 ILE A C 1
ATOM 1621 O O . ILE A 1 199 ? 5.380 12.557 -33.625 1.00 94.12 199 ILE A O 1
ATOM 1625 N N . PRO A 1 200 ? 7.233 11.645 -34.535 1.00 92.75 200 PRO A N 1
ATOM 1626 C CA . PRO A 1 200 ? 7.898 12.925 -34.769 1.00 92.75 200 PRO A CA 1
ATOM 1627 C C . PRO A 1 200 ? 7.119 13.809 -35.750 1.00 92.75 200 PRO A C 1
ATOM 1629 O O . PRO A 1 200 ? 6.645 13.333 -36.782 1.00 92.75 200 PRO A O 1
ATOM 1632 N N . ASP A 1 201 ? 7.023 15.107 -35.456 1.00 93.00 201 ASP A N 1
ATOM 1633 C CA . ASP A 1 201 ? 6.448 16.096 -36.371 1.00 93.00 201 ASP A CA 1
ATOM 1634 C C . ASP A 1 201 ? 7.511 16.528 -37.398 1.00 93.00 201 ASP A C 1
ATOM 1636 O O . ASP A 1 201 ? 8.473 17.229 -37.071 1.00 93.00 201 ASP A O 1
ATOM 1640 N N . SER A 1 202 ? 7.346 16.103 -38.656 1.00 91.69 202 SER A N 1
ATOM 1641 C CA . SER A 1 202 ? 8.268 16.447 -39.746 1.00 91.69 202 SER A CA 1
ATOM 1642 C C . SER A 1 202 ? 8.286 17.940 -40.085 1.00 91.69 202 SER A C 1
ATOM 1644 O O . SER A 1 202 ? 9.266 18.414 -40.658 1.00 91.69 202 SER A O 1
ATOM 1646 N N . GLU A 1 203 ? 7.226 18.684 -39.754 1.00 93.00 203 GLU A N 1
ATOM 1647 C CA . GLU A 1 203 ? 7.128 20.126 -40.009 1.00 93.00 203 GLU A CA 1
ATOM 1648 C C . GLU A 1 203 ? 7.684 20.963 -38.846 1.00 93.00 203 GLU A C 1
ATOM 1650 O O . GLU A 1 203 ? 8.078 22.116 -39.042 1.00 93.00 203 GLU A O 1
ATOM 1655 N N . ARG A 1 204 ? 7.762 20.391 -37.636 1.00 88.25 204 ARG A N 1
ATOM 1656 C CA . ARG A 1 204 ? 8.273 21.058 -36.426 1.00 88.25 204 ARG A CA 1
ATOM 1657 C C . ARG A 1 204 ? 9.313 20.189 -35.707 1.00 88.25 204 ARG A C 1
ATOM 1659 O O . ARG A 1 204 ? 8.965 19.460 -34.777 1.00 88.25 204 ARG A O 1
ATOM 1666 N N . PRO A 1 205 ? 10.604 20.305 -36.073 1.00 86.81 205 PRO A N 1
ATOM 1667 C CA . PRO A 1 205 ? 11.682 19.547 -35.442 1.00 86.81 205 PRO A CA 1
ATOM 1668 C C . PRO A 1 205 ? 11.678 19.680 -33.912 1.00 86.81 205 PRO A C 1
ATOM 1670 O O . PRO A 1 205 ? 11.644 20.786 -33.375 1.00 86.81 205 PRO A O 1
ATOM 1673 N N . GLY A 1 206 ? 11.712 18.543 -33.213 1.00 84.81 206 GLY A N 1
ATOM 1674 C CA . GLY A 1 206 ? 11.653 18.473 -31.747 1.00 84.81 206 GLY A CA 1
ATOM 1675 C C . GLY A 1 206 ? 10.238 18.440 -31.156 1.00 84.81 206 GLY A C 1
ATOM 1676 O O . GLY A 1 206 ? 10.103 18.346 -29.939 1.00 84.81 206 GLY A O 1
ATOM 1677 N N . SER A 1 207 ? 9.195 18.496 -31.990 1.00 89.75 207 SER A N 1
ATOM 1678 C CA . SER A 1 207 ? 7.797 18.298 -31.582 1.00 89.75 207 SER A CA 1
ATOM 1679 C C . SER A 1 207 ? 7.281 16.916 -31.998 1.00 89.75 207 SER A C 1
ATOM 1681 O O . SER A 1 207 ? 7.830 16.278 -32.898 1.00 89.75 207 SER A O 1
ATOM 1683 N N . TYR A 1 208 ? 6.207 16.461 -31.349 1.00 93.38 208 TYR A N 1
ATOM 1684 C CA . TYR A 1 208 ? 5.574 15.166 -31.607 1.00 93.38 208 TYR A CA 1
ATOM 1685 C C . TYR A 1 208 ? 4.079 15.340 -31.868 1.00 93.38 208 TYR A C 1
ATOM 1687 O O . TYR A 1 208 ? 3.411 16.089 -31.153 1.00 93.38 208 TYR A O 1
ATOM 1695 N N . LEU A 1 209 ? 3.552 14.629 -32.866 1.00 94.06 209 LEU A N 1
ATOM 1696 C CA . LEU A 1 209 ? 2.146 14.717 -33.277 1.00 94.06 209 LEU A CA 1
ATOM 1697 C C . LEU A 1 209 ? 1.188 14.104 -32.246 1.00 94.06 209 LEU A C 1
ATOM 1699 O O . LEU A 1 209 ? 0.058 14.563 -32.114 1.00 94.06 209 LEU A O 1
ATOM 1703 N N . ASN A 1 210 ? 1.644 13.098 -31.497 1.00 94.94 210 ASN A N 1
ATOM 1704 C CA . ASN A 1 210 ? 0.850 12.343 -30.524 1.00 94.94 210 ASN A CA 1
ATOM 1705 C C . ASN A 1 210 ? 1.402 12.443 -29.088 1.00 94.94 210 ASN A C 1
ATOM 1707 O O . ASN A 1 210 ? 1.244 11.522 -28.290 1.00 94.94 210 ASN A O 1
ATOM 1711 N N . GLY A 1 211 ? 2.061 13.554 -28.737 1.00 91.12 211 GLY A N 1
ATOM 1712 C CA . GLY A 1 211 ? 2.706 13.707 -27.425 1.00 91.12 211 GLY A CA 1
ATOM 1713 C C . GLY A 1 211 ? 1.754 13.538 -26.230 1.00 91.12 211 GLY A C 1
ATOM 1714 O O . GLY A 1 211 ? 2.127 12.928 -25.231 1.00 91.12 211 GLY A O 1
ATOM 1715 N N . GLU A 1 212 ? 0.515 14.026 -26.331 1.00 91.75 212 GLU A N 1
ATOM 1716 C CA . GLU A 1 212 ? -0.490 13.872 -25.268 1.00 91.75 212 GLU A CA 1
ATOM 1717 C C . GLU A 1 212 ? -0.955 12.416 -25.117 1.00 91.75 212 GLU A C 1
ATOM 1719 O O . GLU A 1 212 ? -0.999 11.895 -24.003 1.00 91.75 212 GLU A O 1
ATOM 1724 N N . GLU A 1 213 ? -1.229 11.736 -26.234 1.00 92.56 213 GLU A N 1
ATOM 1725 C CA . GLU A 1 213 ? -1.585 10.314 -26.249 1.00 92.56 213 GLU A CA 1
ATOM 1726 C C . GLU A 1 213 ? -0.462 9.461 -25.649 1.00 92.56 213 GLU A C 1
ATOM 1728 O O . GLU A 1 213 ? -0.716 8.644 -24.763 1.00 92.56 213 GLU A O 1
ATOM 1733 N N . TYR A 1 214 ? 0.787 9.724 -26.050 1.00 90.75 214 TYR A N 1
ATOM 1734 C CA . TYR A 1 214 ? 1.972 9.078 -25.494 1.00 90.75 214 TYR A CA 1
ATOM 1735 C C . TYR A 1 214 ? 2.014 9.204 -23.969 1.00 90.75 214 TYR A C 1
ATOM 1737 O O . TYR A 1 214 ? 2.120 8.200 -23.269 1.00 90.75 214 TYR A O 1
ATOM 1745 N N . LEU A 1 215 ? 1.887 10.421 -23.429 1.00 87.56 215 LEU A N 1
ATOM 1746 C CA . LEU A 1 215 ? 1.958 10.664 -21.984 1.00 87.56 215 LEU A CA 1
ATOM 1747 C C . LEU A 1 215 ? 0.819 9.986 -21.200 1.00 87.56 215 LEU A C 1
ATOM 1749 O O . LEU A 1 215 ? 1.016 9.628 -20.037 1.00 87.56 215 LEU A O 1
ATOM 1753 N N . GLN A 1 216 ? -0.345 9.778 -21.822 1.00 89.00 216 GLN A N 1
ATOM 1754 C CA . GLN A 1 216 ? -1.506 9.101 -21.224 1.00 89.00 216 GLN A CA 1
ATOM 1755 C C . GLN A 1 216 ? -1.480 7.569 -21.359 1.00 89.00 216 GLN A C 1
ATOM 1757 O O . GLN A 1 216 ? -2.196 6.869 -20.623 1.00 89.00 216 GLN A O 1
ATOM 1762 N N . ALA A 1 217 ? -0.678 7.046 -22.284 1.00 89.19 217 ALA A N 1
ATOM 1763 C CA . ALA A 1 217 ? -0.469 5.620 -22.481 1.00 89.19 217 ALA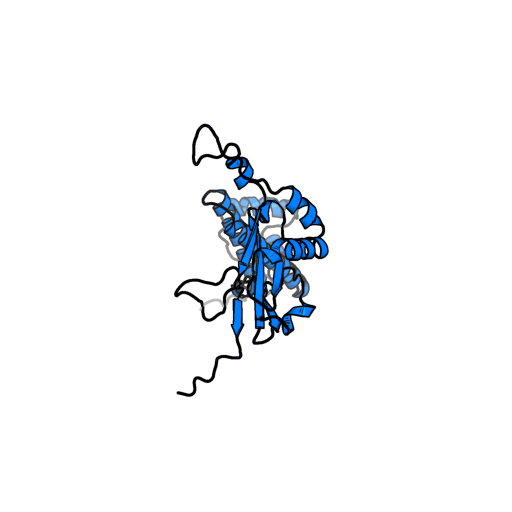 A CA 1
ATOM 1764 C C . ALA A 1 217 ? 0.401 5.018 -21.358 1.00 89.19 217 ALA A C 1
ATOM 1766 O O . ALA A 1 217 ? 1.245 5.721 -20.775 1.00 89.19 217 ALA A O 1
ATOM 1767 N N . PRO A 1 218 ? 0.208 3.727 -21.026 1.00 90.12 218 PRO A N 1
ATOM 1768 C CA . PRO A 1 218 ? 1.180 3.007 -20.223 1.00 90.12 218 PRO A CA 1
ATOM 1769 C C . PRO A 1 218 ? 2.517 2.960 -20.967 1.00 90.12 218 PRO A C 1
ATOM 1771 O O . PRO A 1 218 ? 2.560 2.885 -22.194 1.00 90.12 218 PRO A O 1
ATOM 1774 N N . ASN A 1 219 ? 3.615 3.037 -20.226 1.00 89.62 219 ASN A N 1
ATOM 1775 C CA . ASN A 1 219 ? 4.957 2.870 -20.774 1.00 89.62 219 ASN A CA 1
ATOM 1776 C C . ASN A 1 219 ? 5.812 2.152 -19.739 1.00 89.62 219 ASN A C 1
ATOM 1778 O O . ASN A 1 219 ? 5.834 2.563 -18.576 1.00 89.62 219 ASN A O 1
ATOM 1782 N N . ILE A 1 220 ? 6.431 1.053 -20.151 1.00 93.06 220 ILE A N 1
ATOM 1783 C CA . ILE A 1 220 ? 7.175 0.161 -19.269 1.00 93.06 220 ILE A CA 1
ATOM 1784 C C . ILE A 1 220 ? 8.607 0.670 -19.149 1.00 93.06 220 ILE A C 1
ATOM 1786 O O . ILE A 1 220 ? 9.307 0.828 -20.148 1.00 93.06 220 ILE A O 1
ATOM 1790 N N . GLY A 1 221 ? 9.042 0.892 -17.914 1.00 89.62 221 GLY A N 1
ATOM 1791 C CA . GLY A 1 221 ? 10.419 1.197 -17.564 1.00 89.62 221 GLY A CA 1
ATOM 1792 C C . GLY A 1 221 ? 11.001 0.108 -16.673 1.00 89.62 221 GLY A C 1
ATOM 1793 O O . GLY A 1 221 ? 10.317 -0.436 -15.809 1.00 89.62 221 GLY A O 1
ATOM 1794 N N . ILE A 1 222 ? 12.278 -0.194 -16.878 1.00 93.12 222 ILE A N 1
ATOM 1795 C CA . ILE A 1 222 ? 13.036 -1.141 -16.061 1.00 93.12 222 ILE A CA 1
ATOM 1796 C C . ILE A 1 222 ? 14.131 -0.364 -15.341 1.00 93.12 222 ILE A C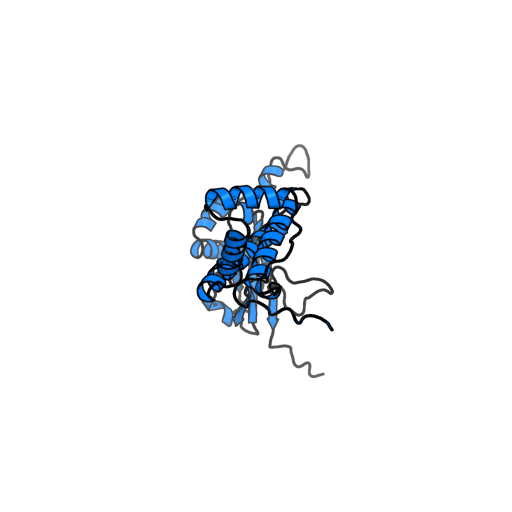 1
ATOM 1798 O O . ILE A 1 222 ? 14.901 0.360 -15.977 1.00 93.12 222 ILE A O 1
ATOM 1802 N N . PHE A 1 223 ? 14.186 -0.495 -14.016 1.00 90.62 223 PHE A N 1
ATOM 1803 C CA . PHE A 1 223 ? 15.082 0.294 -13.176 1.00 90.62 223 PHE A CA 1
ATOM 1804 C C . PHE A 1 223 ? 15.848 -0.578 -12.170 1.00 90.62 223 PHE A C 1
ATOM 1806 O O . PHE A 1 223 ? 15.269 -1.515 -11.615 1.00 90.62 223 PHE A O 1
ATOM 1813 N N . PRO A 1 224 ? 17.129 -0.266 -11.885 1.00 92.12 224 PRO A N 1
ATOM 1814 C CA . PRO A 1 224 ? 17.859 -0.877 -10.777 1.00 92.12 224 PRO A CA 1
ATOM 1815 C C . PRO A 1 224 ? 17.222 -0.538 -9.434 1.00 92.12 224 PRO A C 1
ATOM 1817 O O . PRO A 1 224 ? 16.894 0.623 -9.174 1.00 92.12 224 PRO A O 1
ATOM 1820 N N . ILE A 1 225 ? 17.183 -1.518 -8.535 1.00 92.69 225 ILE A N 1
ATOM 1821 C CA . ILE A 1 225 ? 17.051 -1.252 -7.104 1.00 92.69 225 ILE A CA 1
ATOM 1822 C C . ILE A 1 225 ? 18.453 -1.013 -6.547 1.00 92.69 225 ILE A C 1
ATOM 1824 O O . ILE A 1 225 ? 19.349 -1.836 -6.719 1.00 92.69 225 ILE A O 1
ATOM 1828 N N . LYS A 1 226 ? 18.640 0.145 -5.910 1.00 90.75 226 LYS A N 1
ATOM 1829 C CA . LYS A 1 226 ? 19.942 0.592 -5.401 1.00 90.75 226 LYS A CA 1
ATOM 1830 C C . LYS A 1 226 ? 20.385 -0.194 -4.166 1.00 90.75 226 LYS A C 1
ATOM 1832 O O . LYS A 1 226 ? 19.549 -0.645 -3.370 1.00 90.75 226 LYS A O 1
ATOM 1837 N N . ASP A 1 227 ? 21.698 -0.279 -3.969 1.00 91.50 227 ASP A N 1
ATOM 1838 C CA . ASP A 1 227 ? 22.265 -0.781 -2.721 1.00 91.50 227 ASP A CA 1
ATOM 1839 C C . ASP A 1 227 ? 22.007 0.210 -1.572 1.00 91.50 227 ASP A C 1
ATOM 1841 O O . ASP A 1 227 ? 21.965 1.430 -1.749 1.00 91.50 227 ASP A O 1
ATOM 1845 N N . SER A 1 228 ? 21.871 -0.306 -0.350 1.00 89.75 228 SER A N 1
ATOM 1846 C CA . SER A 1 228 ? 21.595 0.489 0.851 1.00 89.75 228 SER A CA 1
ATOM 1847 C C . SER A 1 228 ? 22.690 1.518 1.155 1.00 89.75 228 SER A C 1
ATOM 1849 O O . SER A 1 228 ? 22.444 2.491 1.867 1.00 89.75 228 SER A O 1
ATOM 1851 N N . THR A 1 229 ? 23.897 1.298 0.629 1.00 87.12 229 THR A N 1
ATOM 1852 C CA . THR A 1 229 ? 25.061 2.190 0.736 1.00 87.12 229 THR A CA 1
ATOM 1853 C C . THR A 1 229 ? 24.988 3.381 -0.222 1.00 87.12 229 THR A C 1
ATOM 1855 O O . THR A 1 229 ? 25.610 4.404 0.047 1.00 87.12 229 THR A O 1
ATOM 1858 N N . GLU A 1 230 ? 24.188 3.304 -1.289 1.00 82.81 230 GLU A N 1
ATOM 1859 C CA . GLU A 1 230 ? 23.993 4.377 -2.276 1.00 82.81 230 GLU A CA 1
ATOM 1860 C C . GLU A 1 230 ? 22.960 5.426 -1.822 1.00 82.81 230 GLU A C 1
ATOM 1862 O O . GLU A 1 230 ? 22.456 6.216 -2.626 1.00 82.81 230 GLU A O 1
ATOM 1867 N N . LYS A 1 231 ? 22.594 5.431 -0.535 1.00 78.19 231 LYS A N 1
ATOM 1868 C CA . LYS A 1 231 ? 21.612 6.366 0.013 1.00 78.19 231 LYS A CA 1
ATOM 1869 C C . LYS A 1 231 ? 22.189 7.782 0.060 1.00 78.19 231 LYS A C 1
ATOM 1871 O O . LYS A 1 231 ? 23.074 8.079 0.861 1.00 78.19 231 LYS A O 1
ATOM 1876 N N . GLU A 1 232 ? 21.639 8.677 -0.752 1.00 77.50 232 GLU A N 1
ATOM 1877 C CA . GLU A 1 232 ? 21.953 10.104 -0.682 1.00 77.50 232 GLU A CA 1
ATOM 1878 C C . GLU A 1 232 ? 21.374 10.733 0.596 1.00 77.50 232 GLU A C 1
ATOM 1880 O O . GLU A 1 232 ? 20.304 10.355 1.087 1.00 77.50 232 GLU A O 1
ATOM 1885 N N . SER A 1 233 ? 22.095 11.701 1.168 1.00 70.12 233 SER A N 1
ATOM 1886 C CA . SER A 1 233 ? 21.683 12.362 2.410 1.00 70.12 233 SER A CA 1
ATOM 1887 C C . SER A 1 233 ? 20.321 13.040 2.243 1.00 70.12 233 SER A C 1
ATOM 1889 O O . SER A 1 233 ? 20.153 13.917 1.400 1.00 70.12 233 SER A O 1
ATOM 1891 N N . GLY A 1 234 ? 19.351 12.639 3.067 1.00 63.53 234 GLY A N 1
ATOM 1892 C CA . GLY A 1 234 ? 17.993 13.187 3.047 1.00 63.53 234 GLY A CA 1
ATOM 1893 C C . GLY A 1 234 ? 17.042 12.553 2.027 1.00 63.53 234 GLY A C 1
ATOM 1894 O O . GLY A 1 234 ? 15.885 12.962 1.984 1.00 63.53 234 GLY A O 1
ATOM 1895 N N . GLN A 1 235 ? 17.475 11.552 1.252 1.00 69.38 235 GLN A N 1
ATOM 1896 C CA . GLN A 1 235 ? 16.608 10.834 0.316 1.00 69.38 235 GLN A CA 1
ATOM 1897 C C . GLN A 1 235 ? 16.246 9.441 0.850 1.00 69.38 235 GLN A C 1
ATOM 1899 O O . GLN A 1 235 ? 17.103 8.684 1.308 1.00 69.38 235 GLN A O 1
ATOM 1904 N N . GLU A 1 236 ? 14.962 9.092 0.806 1.00 74.00 236 GLU A N 1
ATOM 1905 C CA . GLU A 1 236 ? 14.495 7.728 1.066 1.00 74.00 236 GLU A CA 1
ATOM 1906 C C . GLU A 1 236 ? 14.517 6.896 -0.219 1.00 74.00 236 GLU A C 1
ATOM 1908 O O . GLU A 1 236 ? 14.349 7.422 -1.320 1.00 74.00 236 GLU A O 1
ATOM 1913 N N . PHE A 1 237 ? 14.728 5.585 -0.083 1.00 79.62 237 PHE A N 1
ATOM 1914 C CA . PHE A 1 237 ? 14.619 4.681 -1.222 1.00 79.62 237 PHE A CA 1
ATOM 1915 C C . PHE A 1 237 ? 13.161 4.615 -1.697 1.00 79.62 237 PHE A C 1
ATOM 1917 O O . PHE A 1 237 ? 12.266 4.522 -0.849 1.00 79.62 237 PHE A O 1
ATOM 1924 N N . PRO A 1 238 ? 12.894 4.629 -3.017 1.00 79.31 238 PRO A N 1
ATOM 1925 C CA . PRO A 1 238 ? 11.544 4.454 -3.542 1.00 79.31 238 PRO A CA 1
ATOM 1926 C C . PRO A 1 238 ? 10.885 3.204 -2.954 1.00 79.31 238 PRO A C 1
ATOM 1928 O O . PRO A 1 238 ? 11.461 2.118 -2.988 1.00 79.31 238 PRO A O 1
ATOM 1931 N N . TYR A 1 239 ? 9.698 3.370 -2.366 1.00 77.19 239 TYR A N 1
ATOM 1932 C CA . TYR A 1 239 ? 8.945 2.300 -1.694 1.00 77.19 239 TYR A CA 1
ATOM 1933 C C . TYR A 1 239 ? 9.707 1.572 -0.567 1.00 77.19 239 TYR A C 1
ATOM 1935 O O . TYR A 1 239 ? 9.320 0.477 -0.167 1.00 77.19 239 TYR A O 1
ATOM 1943 N N . GLY A 1 240 ? 10.802 2.149 -0.059 1.00 82.88 240 GLY A N 1
ATOM 1944 C CA . GLY A 1 240 ? 11.700 1.494 0.893 1.00 82.88 240 GLY A CA 1
ATOM 1945 C C . GLY A 1 240 ? 12.480 0.308 0.309 1.00 82.88 240 GLY A C 1
ATOM 1946 O O . GLY A 1 240 ? 13.134 -0.406 1.070 1.00 82.88 240 GLY A O 1
ATOM 1947 N N . ALA A 1 241 ? 12.410 0.083 -1.008 1.00 85.69 241 ALA A N 1
ATOM 1948 C CA . ALA A 1 241 ? 13.053 -1.040 -1.674 1.00 85.69 241 ALA A CA 1
ATOM 1949 C C . ALA A 1 241 ? 14.565 -0.807 -1.800 1.00 85.69 241 ALA A C 1
ATOM 1951 O O . ALA A 1 241 ? 14.998 0.223 -2.316 1.00 85.69 241 ALA A O 1
ATOM 1952 N N . MET A 1 242 ? 15.373 -1.754 -1.327 1.00 93.81 242 MET A N 1
ATOM 1953 C CA . MET A 1 242 ? 16.835 -1.642 -1.356 1.00 93.81 242 MET A CA 1
ATOM 1954 C C . MET A 1 242 ? 17.506 -3.013 -1.338 1.00 93.81 242 MET A C 1
ATOM 1956 O O . MET A 1 242 ? 16.927 -3.997 -0.866 1.00 93.81 242 MET A O 1
ATOM 1960 N N . VAL A 1 243 ? 18.757 -3.061 -1.783 1.00 94.56 243 VAL A N 1
ATOM 1961 C CA . VAL A 1 243 ? 19.618 -4.239 -1.648 1.00 94.56 243 VAL A CA 1
ATOM 1962 C C . VAL A 1 243 ? 20.614 -4.027 -0.511 1.00 94.56 243 VAL A C 1
ATOM 1964 O O . VAL A 1 243 ? 21.210 -2.965 -0.387 1.00 94.56 243 VAL A O 1
ATOM 1967 N N . VAL A 1 244 ? 20.790 -5.024 0.354 1.00 94.31 244 VAL A N 1
ATOM 1968 C CA . VAL A 1 244 ? 21.767 -4.991 1.448 1.00 94.31 244 VAL A CA 1
ATOM 1969 C C . VAL A 1 244 ? 22.810 -6.068 1.202 1.00 94.31 244 VAL A C 1
ATOM 1971 O O . VAL A 1 244 ? 22.505 -7.260 1.269 1.00 94.31 244 VAL A O 1
ATOM 1974 N N . ARG A 1 245 ? 24.048 -5.645 0.944 1.00 93.19 245 ARG A N 1
ATOM 1975 C CA . ARG A 1 245 ? 25.198 -6.534 0.747 1.00 93.19 245 ARG A CA 1
ATOM 1976 C C . ARG A 1 245 ? 25.763 -6.963 2.094 1.00 93.19 245 ARG A C 1
ATOM 1978 O O . ARG A 1 245 ? 25.945 -6.136 2.986 1.00 93.19 245 ARG A O 1
ATOM 1985 N N . THR A 1 246 ? 26.030 -8.255 2.253 1.00 85.56 246 THR A N 1
ATOM 1986 C CA . THR A 1 246 ? 26.654 -8.810 3.468 1.00 85.56 246 THR A CA 1
ATOM 1987 C C . THR A 1 246 ? 28.145 -9.068 3.300 1.00 85.56 246 THR A C 1
ATOM 1989 O O . THR A 1 246 ? 28.849 -9.186 4.299 1.00 85.56 246 THR A O 1
ATOM 1992 N N . ASN A 1 247 ? 28.633 -9.110 2.059 1.00 64.94 247 ASN A N 1
ATOM 1993 C CA . ASN A 1 247 ? 30.058 -9.161 1.749 1.00 64.94 247 ASN A CA 1
ATOM 1994 C C . ASN A 1 247 ? 30.565 -7.742 1.470 1.00 64.94 247 ASN A C 1
ATOM 1996 O O . ASN A 1 247 ? 30.835 -7.383 0.332 1.00 64.94 247 ASN A O 1
ATOM 2000 N N . THR A 1 248 ? 30.655 -6.904 2.500 1.00 51.56 248 THR A N 1
ATOM 2001 C CA . THR A 1 248 ? 31.605 -5.787 2.446 1.00 51.56 248 THR A CA 1
ATOM 2002 C C . THR A 1 248 ? 32.988 -6.370 2.662 1.00 51.56 248 THR A C 1
ATOM 2004 O O . THR A 1 248 ? 33.222 -7.009 3.692 1.00 51.56 248 THR A O 1
ATOM 2007 N N . ASP A 1 249 ? 33.864 -6.176 1.682 1.00 44.34 249 ASP A N 1
ATOM 2008 C CA . ASP A 1 249 ? 35.278 -6.499 1.769 1.00 44.34 249 ASP A CA 1
ATOM 2009 C C . ASP A 1 249 ? 35.843 -6.049 3.121 1.00 44.34 249 ASP A C 1
ATOM 2011 O O . ASP A 1 249 ? 35.696 -4.900 3.547 1.00 44.34 249 ASP A O 1
ATOM 2015 N N . ILE A 1 250 ? 36.489 -6.989 3.808 1.00 40.12 250 ILE A N 1
ATOM 2016 C CA . ILE A 1 250 ? 37.519 -6.660 4.782 1.00 40.12 250 ILE A CA 1
ATOM 2017 C C . ILE A 1 250 ? 38.608 -5.978 3.950 1.00 40.12 250 ILE A C 1
ATOM 2019 O O . ILE A 1 250 ? 39.398 -6.654 3.292 1.00 40.12 250 ILE A O 1
ATOM 2023 N N . GLU A 1 251 ? 38.608 -4.646 3.909 1.00 37.00 251 GLU A N 1
ATOM 2024 C CA . GLU A 1 251 ? 39.784 -3.891 3.489 1.00 37.00 251 GLU A CA 1
ATOM 2025 C C . GLU A 1 251 ? 40.880 -4.139 4.535 1.00 37.00 251 GLU A C 1
ATOM 2027 O O . GLU A 1 251 ? 41.022 -3.409 5.513 1.00 37.00 251 GLU A O 1
ATOM 2032 N N . ASP A 1 252 ? 41.644 -5.214 4.345 1.00 37.66 252 ASP A N 1
ATOM 2033 C CA . ASP A 1 252 ? 43.015 -5.275 4.834 1.00 37.66 252 ASP A CA 1
ATOM 2034 C C . ASP A 1 252 ? 43.838 -4.305 3.972 1.00 37.66 252 ASP A C 1
ATOM 2036 O O . ASP A 1 252 ? 44.232 -4.645 2.853 1.00 37.66 252 ASP A O 1
ATOM 2040 N N . ASN A 1 253 ? 44.051 -3.086 4.481 1.00 33.12 253 ASN A N 1
ATOM 2041 C CA . ASN A 1 253 ? 45.275 -2.288 4.302 1.00 33.12 253 ASN A CA 1
ATOM 2042 C C . ASN A 1 253 ? 45.377 -1.162 5.338 1.00 33.12 253 ASN A C 1
ATOM 2044 O O . ASN A 1 253 ? 44.550 -0.225 5.299 1.00 33.12 253 ASN A O 1
#

Foldseek 3Di:
DDDPPPPPPPDDDDDDDDDPVRVVVLVVVCVVVVHDSVVVVVVCCCPQQVNDPVVLVVLLVVLLVLLLVLVVVLVPDDDDPVNVVSVVVNVVSQVSNCRNVVNDGDDVVSNQQDWDWQAACFFIKTHRPQAAELCSVCRNQFDWKKKKDKQVCVVVVHGIYMYGHNDDDDPVCVVVVLVSVCVRPVCSVVLVVQQDDFAADPVDHPDTPCVVSNNVHIDIDMGTAEAPVPDDPPDAGVSNIHTYGPPDDPPPD